Protein AF-A0A4P8WJD6-F1 (afdb_monomer)

pLDDT: mean 85.36, std 16.06, range [36.22, 98.94]

InterPro domains:
  IPR017850 Alkaline-phosphatase-like, core domain superfamily [G3DSA:3.40.720.10] (97-327)
  IPR017850 Alkaline-phosphatase-like, core domain superfamily [SSF53649] (136-300)

Foldseek 3Di:
DDPVVVLVVCCVPPNPVVSVVVVCVVVCPVPDDDALQDLVPFDPVLQVCLVVVLVVCCVVANQWDQPVPDDWQEEEAAAQAFLVLCVVQDPDDFDKDKTFANALHLLRSCCPRFPPAAAQLEEEQDLALSCLNHDCRRYLYYHNVQVVCQDPVQQGRALLSLLVVLLVCCVVRLQGRYYRYDHPPPPPFDDDLSVVCCVVFVGHAFRLPALATRGDHPQSCCSVVVDPLVSNVVRRSRRVNRSSVSVVVSLVSDAAKYWYKHNWHFFSFDDQDPSDGTHGGRPPGRDDSRTTIMMTGIDGHDDDHGNTDRDRHDPHPDDPPSNSSVSNCSNNVNDD

Sequence (336 aa):
MSVLKKVVKAYRTEGLSTLLKRSIARASNTLYPKPTVTNNSTPFPFWLLKYPYNALFTVKHGSGTDIMDEDWDTLILLDACRFDDFSDINSISGDLTHKISQGVDSRRFIERNFVGKDIHDTVYVTANPHVRLVDNDIFHDVITEPISNWDSEMQCVRPGDVTASAIEAHEKYPNKRIIVHYMQPHDPPLGPTAEKLREKAQIGGAAPNERRSQGKRIMELVATGEISEEAAREAYRETLEIVLEDVDTLLKNIAGKVVISSDHGEMFGERPYLLLGKLYEHYRNPKTVELCKVPWLIVERGSKRRNITVESRTEATSAIDTSELEEQLEALGYKN

Nearest PDB structures (foldseek):
  6li5-assembly1_A  TM=5.655E-01  e=9.403E-06  Escherichia coli
  5zzu-assembly2_B  TM=5.646E-01  e=5.554E-05  Escherichia coli K-12
  6a82-assembly3_C  TM=5.116E-01  e=1.926E-04  Escherichia coli K-12
  8thp-assembly1_A  TM=3.529E-01  e=8.460E-04  Flavobacterium johnsoniae UW101
  6ust-assembly1_D-3  TM=3.848E-01  e=7.563E-03  Hungatella hathewayi

Secondary structure (DSSP, 8-state):
--HHHHHHHHHHHHHHHHHHHHHHHHHHHHHSPPPSS--TTS-HHHHTTHHHHHHHHHHHH-S---GGGS--SEEEEEET--HHHHHHH----SEEEEEE-S-SSHHHHHHHHTTT--EEEEEEEE--GGGGGS-TTSEEEEE-HHHHTEETTTTEE-HHHHHHHHHHHHHH-TTSEEEEEEEEESSSP-SHHHHHHHHHH-B----TT-SS-SSB-HHHHHHHTSS-HHHHHHHHHHHHHHHHHHHHHHHHH--EEEEEEES----BS---STTS---BSSTTPPP-HHHHEEEEEEEEESS-----------S-S----HHHHHHHHHHTT---

Mean predicted aligned error: 8.83 Å

Radius of gyration: 21.1 Å; Cα contacts (8 Å, |Δi|>4): 651; chains: 1; bounding box: 46×49×71 Å

Structure (mmCIF, N/CA/C/O backbone):
data_AF-A0A4P8WJD6-F1
#
_entry.id   AF-A0A4P8WJD6-F1
#
loop_
_atom_site.group_PDB
_atom_site.id
_atom_site.type_symbol
_atom_site.label_atom_id
_atom_site.label_alt_id
_atom_site.label_comp_id
_atom_site.label_asym_id
_atom_site.label_entity_id
_atom_site.label_seq_id
_atom_site.pdbx_PDB_ins_code
_atom_site.Cartn_x
_atom_site.Cartn_y
_atom_site.Cartn_z
_atom_site.occupancy
_atom_site.B_iso_or_equiv
_atom_site.auth_seq_id
_atom_site.auth_comp_id
_atom_site.auth_asym_id
_atom_site.auth_atom_id
_atom_site.pdbx_PDB_model_num
ATOM 1 N N . MET A 1 1 ? -10.660 29.124 -29.863 1.00 50.94 1 MET A N 1
ATOM 2 C CA . MET A 1 1 ? -10.425 28.695 -31.270 1.00 50.94 1 MET A CA 1
ATOM 3 C C . MET A 1 1 ? -11.137 27.370 -31.497 1.00 50.94 1 MET A C 1
ATOM 5 O O . MET A 1 1 ? -10.819 26.435 -30.773 1.00 50.94 1 MET A O 1
ATOM 9 N N . SER A 1 2 ? -12.093 27.282 -32.434 1.00 60.81 2 SER A N 1
ATOM 10 C CA . SER A 1 2 ? -12.842 26.030 -32.640 1.00 60.81 2 SER A CA 1
ATOM 11 C C . SER A 1 2 ? -11.903 24.887 -33.042 1.00 60.81 2 SER A C 1
ATOM 13 O O . SER A 1 2 ? -10.910 25.106 -33.743 1.00 60.81 2 SER A O 1
ATOM 15 N N . VAL A 1 3 ? -12.205 23.674 -32.575 1.00 58.81 3 VAL A N 1
ATOM 16 C CA . VAL A 1 3 ? -11.443 22.440 -32.849 1.00 58.81 3 VAL A CA 1
ATOM 17 C C . VAL A 1 3 ? -11.168 22.284 -34.347 1.00 58.81 3 VAL A C 1
ATOM 19 O O . VAL A 1 3 ? -10.050 21.966 -34.750 1.00 58.81 3 VAL A O 1
ATOM 22 N N . LEU A 1 4 ? -12.147 22.656 -35.173 1.00 61.50 4 LEU A N 1
ATOM 23 C CA . LEU A 1 4 ? -12.057 22.645 -36.627 1.00 61.50 4 LEU A CA 1
ATOM 24 C C . LEU A 1 4 ? -10.900 23.509 -37.163 1.00 61.50 4 LEU A C 1
ATOM 26 O O . LEU A 1 4 ? -10.146 23.067 -38.024 1.00 61.50 4 LEU A O 1
ATOM 30 N N . LYS A 1 5 ? -10.686 24.714 -36.613 1.00 70.31 5 LYS A N 1
ATOM 31 C CA . LYS A 1 5 ? -9.577 25.592 -37.034 1.00 70.31 5 LYS A CA 1
ATOM 32 C C . LYS A 1 5 ? -8.205 25.020 -36.662 1.00 70.31 5 LYS A C 1
ATOM 34 O O . LYS A 1 5 ? -7.253 25.214 -37.414 1.00 70.31 5 LYS A O 1
ATOM 39 N N . LYS A 1 6 ? -8.089 24.307 -35.533 1.00 65.56 6 LYS A N 1
ATOM 40 C CA . LYS A 1 6 ? -6.838 23.634 -35.129 1.00 65.56 6 LYS A CA 1
ATOM 41 C C . LYS A 1 6 ? -6.522 22.441 -36.038 1.00 65.56 6 LYS A C 1
ATOM 43 O O . LYS A 1 6 ? -5.381 22.311 -36.468 1.00 65.56 6 LYS A O 1
ATOM 48 N N . VAL A 1 7 ? -7.529 21.636 -36.382 1.00 62.16 7 VAL A N 1
ATOM 49 C CA . VAL A 1 7 ? -7.392 20.488 -37.296 1.00 62.16 7 VAL A CA 1
ATOM 50 C C . VAL A 1 7 ? -7.008 20.943 -38.704 1.00 62.16 7 VAL A C 1
ATOM 52 O O . VAL A 1 7 ? -6.066 20.414 -39.282 1.00 62.16 7 VAL A O 1
ATOM 55 N N . VAL A 1 8 ? -7.663 21.981 -39.233 1.00 71.38 8 VAL A N 1
ATOM 56 C CA . VAL A 1 8 ? -7.341 22.532 -40.561 1.00 71.38 8 VAL A CA 1
ATOM 57 C C . VAL A 1 8 ? -5.933 23.132 -40.599 1.00 71.38 8 VAL A C 1
ATOM 59 O O . VAL A 1 8 ? -5.222 22.957 -41.588 1.00 71.38 8 VAL A O 1
ATOM 62 N N . LYS A 1 9 ? -5.500 23.811 -39.527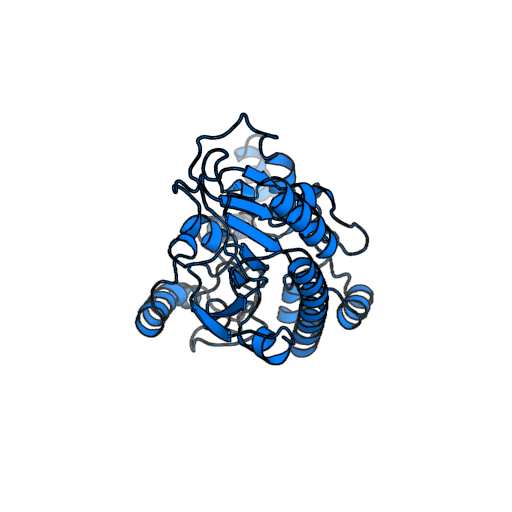 1.00 72.50 9 LYS A N 1
ATOM 63 C CA . LYS A 1 9 ? -4.134 24.342 -39.428 1.00 72.50 9 LYS A CA 1
ATOM 64 C C . LYS A 1 9 ? -3.102 23.211 -39.421 1.00 72.50 9 LYS A C 1
ATOM 66 O O . LYS A 1 9 ? -2.200 23.246 -40.245 1.00 72.50 9 LYS A O 1
ATOM 71 N N . ALA A 1 10 ? -3.282 22.201 -38.567 1.00 60.38 10 ALA A N 1
ATOM 72 C CA . ALA A 1 10 ? -2.382 21.052 -38.478 1.00 60.38 10 ALA A CA 1
ATOM 73 C C . ALA A 1 10 ? -2.330 20.242 -39.786 1.00 60.38 10 ALA A C 1
ATOM 75 O O . ALA A 1 10 ? -1.256 19.821 -40.200 1.00 60.38 10 ALA A O 1
ATOM 76 N N . TYR A 1 11 ? -3.459 20.088 -40.486 1.00 68.12 11 TYR A N 1
ATOM 77 C CA . TYR A 1 11 ? -3.503 19.433 -41.797 1.00 68.12 11 TYR A CA 1
ATOM 78 C C . TYR A 1 11 ? -2.639 20.173 -42.823 1.00 68.12 11 TYR A C 1
ATOM 80 O O . TYR A 1 11 ? -1.875 19.552 -43.557 1.00 68.12 11 TYR A O 1
ATOM 88 N N . ARG A 1 12 ? -2.743 21.509 -42.857 1.00 73.69 12 ARG A N 1
ATOM 89 C CA . ARG A 1 12 ? -1.996 22.353 -43.799 1.00 73.69 12 ARG A CA 1
ATOM 90 C C . ARG A 1 12 ? -0.502 22.428 -43.492 1.00 73.69 12 ARG A C 1
ATOM 92 O O . ARG A 1 12 ? 0.272 22.619 -44.421 1.00 73.69 12 ARG A O 1
ATOM 99 N N . THR A 1 13 ? -0.102 22.312 -42.227 1.00 73.88 13 THR A N 1
ATOM 100 C CA . THR A 1 13 ? 1.308 22.417 -41.820 1.00 73.88 13 THR A CA 1
ATOM 101 C C . THR A 1 13 ? 2.030 21.074 -41.760 1.00 73.88 13 THR A C 1
ATOM 103 O O . THR A 1 13 ? 3.222 21.028 -42.029 1.00 73.88 13 THR A O 1
ATOM 106 N N . GLU A 1 14 ? 1.340 19.990 -41.401 1.00 75.12 14 GLU A N 1
ATOM 107 C CA . GLU A 1 14 ? 1.968 18.697 -41.072 1.00 75.12 14 GLU A CA 1
ATOM 108 C C . GLU A 1 14 ? 1.467 17.522 -41.935 1.00 75.12 14 GLU A C 1
ATOM 110 O O . GLU A 1 14 ? 2.004 16.415 -41.845 1.00 75.12 14 GLU A O 1
ATOM 115 N N . GLY A 1 15 ? 0.449 17.742 -42.774 1.00 81.88 15 GLY A N 1
ATOM 116 C CA . GLY A 1 15 ? -0.096 16.746 -43.697 1.00 81.88 15 GLY A CA 1
ATOM 117 C C . GLY A 1 15 ? -1.099 15.759 -43.082 1.00 81.88 15 GLY A C 1
ATOM 118 O O . GLY A 1 15 ? -1.188 15.562 -41.867 1.00 81.88 15 GLY A O 1
ATOM 119 N N . LEU A 1 16 ? -1.876 15.108 -43.957 1.00 67.88 16 LEU A N 1
ATOM 120 C CA . LEU A 1 16 ? -2.959 14.184 -43.587 1.00 67.88 16 LEU A CA 1
ATOM 121 C C . LEU A 1 16 ? -2.466 12.968 -42.791 1.00 67.88 16 LEU A C 1
ATOM 123 O O . LEU A 1 16 ? -3.143 12.516 -41.871 1.00 67.88 16 LEU A O 1
ATOM 127 N N . SER A 1 17 ? -1.288 12.445 -43.138 1.00 57.31 17 SER A N 1
ATOM 128 C CA . SER A 1 17 ? -0.720 11.238 -42.531 1.00 57.31 17 SER A CA 1
ATOM 129 C C . SER A 1 17 ? -0.347 11.453 -41.063 1.00 57.31 17 SER A C 1
ATOM 131 O O . SER A 1 17 ? -0.644 10.604 -40.224 1.00 57.31 17 SER A O 1
ATOM 133 N N . THR A 1 18 ? 0.238 12.602 -40.728 1.00 66.56 18 THR A N 1
ATOM 134 C CA . THR A 1 18 ? 0.585 12.990 -39.353 1.00 66.56 18 THR A CA 1
ATOM 135 C C . THR A 1 18 ? -0.667 13.209 -38.512 1.00 66.56 18 THR A C 1
ATOM 137 O O . THR A 1 18 ? -0.728 12.802 -37.351 1.00 66.56 18 THR A O 1
ATOM 140 N N . LEU A 1 19 ? -1.703 13.791 -39.117 1.00 67.75 19 LEU A N 1
ATOM 141 C CA . LEU A 1 19 ? -2.967 14.062 -38.446 1.00 67.75 19 LEU A CA 1
ATOM 142 C C . LEU A 1 19 ? -3.763 12.778 -38.186 1.00 67.75 19 LEU A C 1
ATOM 144 O O . LEU A 1 19 ? -4.234 12.587 -37.069 1.00 67.75 19 LEU A O 1
ATOM 148 N N . LEU A 1 20 ? -3.813 11.849 -39.150 1.00 59.28 20 LEU A N 1
ATOM 149 C CA . LEU A 1 20 ? -4.366 10.509 -38.932 1.00 59.28 20 LEU A CA 1
ATOM 150 C C . LEU A 1 20 ? -3.578 9.738 -37.874 1.00 59.28 20 LEU A C 1
ATOM 152 O O . LEU A 1 20 ? -4.192 9.161 -36.985 1.00 59.28 20 LEU A O 1
ATOM 156 N N . LYS A 1 21 ? -2.239 9.760 -37.907 1.00 61.62 21 LYS A N 1
ATOM 157 C CA . LYS A 1 21 ? -1.414 9.111 -36.874 1.00 61.62 21 LYS A CA 1
ATOM 158 C C . LYS A 1 21 ? -1.707 9.668 -35.483 1.00 61.62 21 LYS A C 1
ATOM 160 O O . LYS A 1 21 ? -1.854 8.891 -34.548 1.00 61.62 21 LYS A O 1
ATOM 165 N N . ARG A 1 22 ? -1.856 10.990 -35.341 1.00 62.56 22 ARG A N 1
ATOM 166 C CA . ARG A 1 22 ? -2.219 11.639 -34.070 1.00 62.56 22 ARG A CA 1
ATOM 167 C C . ARG A 1 22 ? -3.643 11.309 -33.629 1.00 62.56 22 ARG A C 1
ATOM 169 O O . ARG A 1 22 ? -3.852 11.052 -32.450 1.00 62.56 22 ARG A O 1
ATOM 176 N N . SER A 1 23 ? -4.607 11.279 -34.546 1.00 58.41 23 SER A N 1
ATOM 177 C CA . SER A 1 23 ? -5.995 10.913 -34.243 1.00 58.41 23 SER A CA 1
ATOM 178 C C . SER A 1 23 ? -6.142 9.437 -33.875 1.00 58.41 23 SER A C 1
ATOM 180 O O . SER A 1 23 ? -6.861 9.132 -32.930 1.00 58.41 23 SER A O 1
ATOM 182 N N . ILE A 1 24 ? -5.418 8.538 -34.548 1.00 53.00 24 ILE A N 1
ATOM 183 C CA . ILE A 1 24 ? -5.348 7.109 -34.214 1.00 53.00 24 ILE A CA 1
ATOM 184 C C . ILE A 1 24 ? -4.632 6.918 -32.876 1.00 53.00 24 ILE A C 1
ATOM 186 O O . ILE A 1 24 ? -5.148 6.208 -32.024 1.00 53.00 24 ILE A O 1
ATOM 190 N N . ALA A 1 25 ? -3.500 7.589 -32.640 1.00 47.75 25 ALA A N 1
ATOM 191 C CA . ALA A 1 25 ? -2.790 7.533 -31.362 1.00 47.75 25 ALA A CA 1
ATOM 192 C C . ALA A 1 25 ? -3.671 8.030 -30.206 1.00 47.75 25 ALA A C 1
ATOM 194 O O . ALA A 1 25 ? -3.760 7.375 -29.170 1.00 47.75 25 ALA A O 1
ATOM 195 N N . ARG A 1 26 ? -4.394 9.138 -30.410 1.00 42.84 26 ARG A N 1
ATOM 196 C CA . ARG A 1 26 ? -5.326 9.702 -29.429 1.00 42.84 26 ARG A CA 1
ATOM 197 C C . ARG A 1 26 ? -6.515 8.773 -29.182 1.00 42.84 26 ARG A C 1
ATOM 199 O O . ARG A 1 26 ? -6.771 8.449 -28.035 1.00 42.84 26 ARG A O 1
ATOM 206 N N . ALA A 1 27 ? -7.170 8.265 -30.226 1.00 43.88 27 ALA A N 1
ATOM 207 C CA . ALA A 1 27 ? -8.254 7.289 -30.087 1.00 43.88 27 ALA A CA 1
ATOM 208 C C . ALA A 1 27 ? -7.780 5.984 -29.421 1.00 43.88 27 ALA A C 1
ATOM 210 O O . ALA A 1 27 ? -8.491 5.424 -28.592 1.00 43.88 27 ALA A O 1
ATOM 211 N N . SER A 1 28 ? -6.557 5.533 -29.722 1.00 42.25 28 SER A N 1
ATOM 212 C CA . SER A 1 28 ? -5.962 4.342 -29.112 1.00 42.25 28 SER A CA 1
ATOM 213 C C . SER A 1 28 ? -5.626 4.533 -27.631 1.00 42.25 28 SER A C 1
ATOM 215 O O . SER A 1 28 ? -5.793 3.600 -26.858 1.00 42.25 28 SER A O 1
ATOM 217 N N . ASN A 1 29 ? -5.207 5.736 -27.223 1.00 40.00 29 ASN A N 1
ATOM 218 C CA . ASN A 1 29 ? -4.902 6.050 -25.826 1.00 40.00 29 ASN A CA 1
ATOM 219 C C . ASN A 1 29 ? -6.168 6.330 -24.994 1.00 40.00 29 ASN A C 1
ATOM 221 O O . ASN A 1 29 ? -6.176 6.042 -23.806 1.00 40.00 29 ASN A O 1
ATOM 225 N N . THR A 1 30 ? -7.235 6.875 -25.592 1.00 38.78 30 THR A N 1
ATOM 226 C CA . THR A 1 30 ? -8.471 7.222 -24.863 1.00 38.78 30 THR A CA 1
ATOM 227 C C . THR A 1 30 ? -9.437 6.038 -24.716 1.00 38.78 30 THR A C 1
ATOM 229 O O . THR A 1 30 ? -10.154 5.972 -23.724 1.00 38.78 30 THR A O 1
ATOM 232 N N . LEU A 1 31 ? -9.462 5.084 -25.660 1.00 36.22 31 LEU A N 1
ATOM 233 C CA . LEU A 1 31 ? -10.323 3.893 -25.560 1.00 36.22 31 LEU A CA 1
ATOM 234 C C . LEU A 1 31 ? -9.654 2.680 -24.894 1.00 36.22 31 LEU A C 1
ATOM 236 O O . LEU A 1 31 ? -10.371 1.791 -24.437 1.00 36.22 31 LEU A O 1
ATOM 240 N N . TYR A 1 32 ? -8.317 2.605 -24.843 1.00 44.56 32 TYR A N 1
ATOM 241 C CA . TYR A 1 32 ? -7.630 1.364 -24.479 1.00 44.56 32 TYR A CA 1
ATOM 242 C C . TYR A 1 32 ? -6.498 1.588 -23.468 1.00 44.56 32 TYR A C 1
ATOM 244 O O . TYR A 1 32 ? -5.544 2.309 -23.763 1.00 44.56 32 TYR A O 1
ATOM 252 N N . PRO A 1 33 ? -6.562 0.953 -22.283 1.00 41.72 33 PRO A N 1
ATOM 253 C CA . PRO A 1 33 ? -5.504 1.068 -21.295 1.00 41.72 33 PRO A CA 1
ATOM 254 C C . PRO A 1 33 ? -4.164 0.535 -21.807 1.00 41.72 33 PRO A C 1
ATOM 256 O O . PRO A 1 33 ? -4.096 -0.607 -22.253 1.00 41.72 33 PRO A O 1
ATOM 259 N N . LYS A 1 34 ? -3.089 1.308 -21.674 1.00 45.69 34 LYS A N 1
ATOM 260 C CA . LYS A 1 34 ? -1.717 0.785 -21.726 1.00 45.69 34 LYS A CA 1
ATOM 261 C C . LYS A 1 34 ? -1.204 0.617 -20.287 1.00 45.69 34 LYS A C 1
ATOM 263 O O . LYS A 1 34 ? -1.657 1.385 -19.434 1.00 45.69 34 LYS A O 1
ATOM 268 N N . PRO A 1 35 ? -0.326 -0.362 -19.999 1.00 49.12 35 PRO A N 1
ATOM 269 C CA . PRO A 1 35 ? 0.486 -0.327 -18.780 1.00 49.12 35 PRO A CA 1
ATOM 270 C C . PRO A 1 35 ? 1.230 1.014 -18.720 1.00 49.12 35 PRO A C 1
ATOM 272 O O . PRO A 1 35 ? 1.667 1.498 -19.769 1.00 49.12 35 PRO A O 1
ATOM 275 N N . THR A 1 36 ? 1.320 1.625 -17.541 1.00 51.62 36 THR A N 1
ATOM 276 C CA . THR A 1 36 ? 1.931 2.954 -17.330 1.00 51.62 36 THR A CA 1
ATOM 277 C C . THR A 1 36 ? 3.416 2.932 -17.642 1.00 51.62 36 THR A C 1
ATOM 279 O O . THR A 1 36 ? 3.894 3.745 -18.429 1.00 51.62 36 THR A O 1
ATOM 282 N N . VAL A 1 37 ? 4.123 1.923 -17.145 1.00 58.25 37 VAL A N 1
ATOM 283 C CA . VAL A 1 37 ? 5.524 1.698 -17.476 1.00 58.25 37 VAL A CA 1
ATOM 284 C C . VAL A 1 37 ? 5.612 0.868 -18.757 1.00 58.25 37 VAL A C 1
ATOM 286 O O . VAL A 1 37 ? 5.452 -0.355 -18.783 1.00 58.25 37 VAL A O 1
ATOM 289 N N . THR A 1 38 ? 5.781 1.564 -19.880 1.00 48.59 38 THR A N 1
ATOM 290 C CA . THR A 1 38 ? 5.686 0.962 -21.210 1.00 48.59 38 THR A CA 1
ATOM 291 C C . THR A 1 38 ? 6.906 0.110 -21.533 1.00 48.59 38 THR A C 1
ATOM 293 O O . THR A 1 38 ? 7.860 0.579 -22.154 1.00 48.59 38 THR A O 1
ATOM 296 N N . ASN A 1 39 ? 6.842 -1.185 -21.240 1.00 49.62 39 ASN A N 1
ATOM 297 C CA . ASN A 1 39 ? 7.622 -2.123 -22.028 1.00 49.62 39 ASN A CA 1
ATOM 298 C C . ASN A 1 39 ? 6.930 -2.309 -23.392 1.00 49.62 39 ASN A C 1
ATOM 300 O O . ASN A 1 39 ? 5.908 -2.989 -23.513 1.00 49.62 39 ASN A O 1
ATOM 304 N N . ASN A 1 40 ? 7.504 -1.707 -24.439 1.00 53.59 40 ASN A N 1
ATOM 305 C CA . ASN A 1 40 ? 7.033 -1.789 -25.832 1.00 53.59 40 ASN A CA 1
ATOM 306 C C . ASN A 1 40 ? 7.048 -3.219 -26.421 1.00 53.59 40 ASN A C 1
ATOM 308 O O . ASN A 1 40 ? 6.716 -3.407 -27.591 1.00 53.59 40 ASN A O 1
ATOM 312 N N . SER A 1 41 ? 7.433 -4.234 -25.643 1.00 55.94 41 SER A N 1
ATOM 313 C CA . SER A 1 41 ? 7.544 -5.622 -26.097 1.00 55.94 41 SER A CA 1
ATOM 314 C C . SER A 1 41 ? 6.234 -6.417 -26.112 1.00 55.94 41 SER A C 1
ATOM 316 O O . SER A 1 41 ? 6.238 -7.521 -26.652 1.00 55.94 41 SER A O 1
ATOM 318 N N . THR A 1 42 ? 5.111 -5.892 -25.597 1.00 61.91 42 THR A N 1
ATOM 319 C CA . THR A 1 42 ? 3.800 -6.568 -25.717 1.00 61.91 42 THR A CA 1
ATOM 320 C C . THR A 1 42 ? 2.961 -5.963 -26.848 1.00 61.91 42 THR A C 1
ATOM 322 O O . THR A 1 42 ? 2.410 -4.871 -26.683 1.00 61.91 42 THR A O 1
ATOM 325 N N . PRO A 1 43 ? 2.791 -6.659 -27.990 1.00 67.50 43 PRO A N 1
ATOM 326 C CA . PRO A 1 43 ? 1.827 -6.269 -29.010 1.00 67.50 43 PRO A CA 1
ATOM 327 C C . PRO A 1 43 ? 0.418 -6.092 -28.435 1.00 67.50 43 PRO A C 1
ATOM 329 O O . PRO A 1 43 ? -0.066 -6.927 -27.671 1.00 67.50 43 PRO A O 1
ATOM 332 N N . PHE A 1 44 ? -0.274 -5.039 -28.869 1.00 66.12 44 PHE A N 1
ATOM 333 C CA . PHE A 1 44 ? -1.612 -4.684 -28.385 1.00 66.12 44 PHE A CA 1
ATOM 334 C C . PHE A 1 44 ? -2.627 -5.849 -28.351 1.00 66.12 44 PHE A C 1
ATOM 336 O O . PHE A 1 44 ? -3.296 -6.003 -27.328 1.00 66.12 44 PHE A O 1
ATOM 343 N N . PRO A 1 45 ? -2.734 -6.717 -29.383 1.00 73.38 45 PRO A N 1
ATOM 344 C CA . PRO A 1 45 ? -3.668 -7.844 -29.342 1.00 73.38 45 PRO A CA 1
ATOM 345 C C . PRO A 1 45 ? -3.400 -8.815 -28.186 1.00 73.38 45 PRO A C 1
ATOM 347 O O . PRO A 1 45 ? -4.340 -9.374 -27.628 1.00 73.38 45 PRO A O 1
ATOM 350 N N . PHE A 1 46 ? -2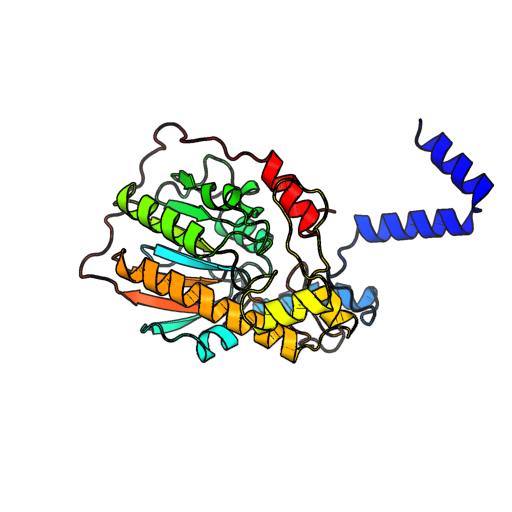.136 -8.991 -27.792 1.00 78.19 46 PHE A N 1
ATOM 351 C CA . PHE A 1 46 ? -1.781 -9.869 -26.682 1.00 78.19 46 PHE A CA 1
ATOM 352 C C . PHE A 1 46 ? -2.087 -9.247 -25.327 1.00 78.19 46 PHE A C 1
ATOM 354 O O . PHE A 1 46 ? -2.431 -9.973 -24.402 1.00 78.19 46 PHE A O 1
ATOM 361 N N . TRP A 1 47 ? -2.069 -7.920 -25.202 1.00 80.75 47 TRP A N 1
ATOM 362 C CA . TRP A 1 47 ? -2.445 -7.266 -23.949 1.00 80.75 47 TRP A CA 1
ATOM 363 C C . TRP A 1 47 ? -3.917 -7.526 -23.568 1.00 80.75 47 TRP A C 1
ATOM 365 O O . TRP A 1 47 ? -4.239 -7.650 -22.386 1.00 80.75 47 TRP A O 1
ATOM 375 N N . LEU A 1 48 ? -4.810 -7.733 -24.547 1.00 84.06 48 LEU A N 1
ATOM 376 C CA . LEU A 1 48 ? -6.200 -8.149 -24.293 1.00 84.06 48 LEU A CA 1
ATOM 377 C C . LEU A 1 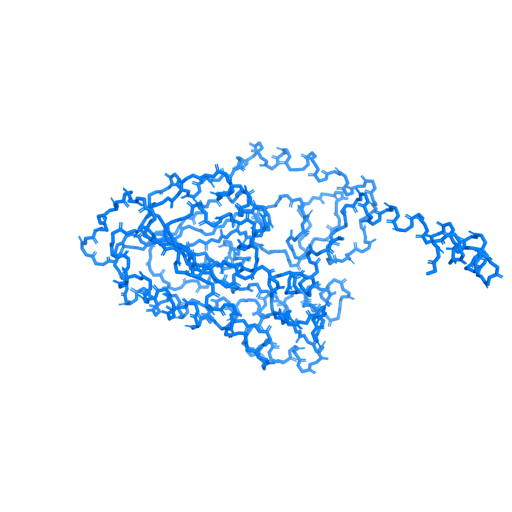48 ? -6.312 -9.540 -23.644 1.00 84.06 48 LEU A C 1
ATOM 379 O O . LEU A 1 48 ? -7.330 -9.842 -23.021 1.00 84.06 48 LEU A O 1
ATOM 383 N N . LEU A 1 49 ? -5.264 -10.367 -23.696 1.00 87.19 49 LEU A N 1
ATOM 384 C CA . LEU A 1 49 ? -5.227 -11.642 -22.975 1.00 87.19 49 LEU A CA 1
ATOM 385 C C . LEU A 1 49 ? -5.231 -11.459 -21.454 1.00 87.19 49 LEU A C 1
ATOM 387 O O . LEU A 1 49 ? -5.494 -12.414 -20.727 1.00 87.19 49 LEU A O 1
ATOM 391 N N . LYS A 1 50 ? -5.039 -10.237 -20.944 1.00 87.56 50 LYS A N 1
ATOM 392 C CA . LYS A 1 50 ? -5.198 -9.948 -19.517 1.00 87.56 50 LYS A CA 1
ATOM 393 C C . LYS A 1 50 ? -6.563 -10.365 -18.964 1.00 87.56 50 LYS A C 1
ATOM 395 O O . LYS A 1 50 ? -6.647 -10.751 -17.809 1.00 87.56 50 LYS A O 1
ATOM 400 N N . TYR A 1 51 ? -7.635 -10.303 -19.758 1.00 91.44 51 TYR A N 1
ATOM 401 C CA . TYR A 1 51 ? -8.974 -10.674 -19.292 1.00 91.44 51 TYR A CA 1
ATOM 402 C C . TYR A 1 51 ? -9.100 -12.181 -19.021 1.00 91.44 51 TYR A C 1
ATOM 404 O O . TYR A 1 51 ? -9.465 -12.536 -17.897 1.00 91.44 51 TYR A O 1
ATOM 412 N N . PRO A 1 52 ? -8.757 -13.084 -19.965 1.00 93.62 52 PRO A N 1
ATOM 413 C CA . PRO A 1 52 ? -8.705 -14.508 -19.654 1.00 93.62 52 PRO A CA 1
ATOM 414 C C . PRO A 1 52 ? -7.650 -14.843 -18.589 1.00 93.62 52 PRO A C 1
ATOM 416 O O . PRO A 1 52 ? -7.912 -15.705 -17.756 1.00 93.62 52 PRO A O 1
ATOM 419 N N . TYR A 1 53 ? -6.510 -14.142 -18.529 1.00 93.75 53 TYR A N 1
ATOM 420 C CA . TYR A 1 53 ? -5.540 -14.333 -17.441 1.00 93.75 53 TYR A CA 1
ATOM 421 C C . TYR A 1 53 ? -6.105 -13.970 -16.065 1.00 93.75 53 TYR A C 1
ATOM 423 O O . TYR A 1 53 ? -5.923 -14.735 -15.122 1.00 93.75 53 TYR A O 1
ATOM 431 N N . ASN A 1 54 ? -6.865 -12.879 -15.954 1.00 94.38 54 ASN A N 1
ATOM 432 C CA . ASN A 1 54 ? -7.558 -12.513 -14.719 1.00 94.38 54 ASN A CA 1
ATOM 433 C C . ASN A 1 54 ? -8.599 -13.564 -14.322 1.00 94.38 54 ASN A C 1
ATOM 435 O O . ASN A 1 54 ? -8.716 -13.886 -13.143 1.00 94.38 54 ASN A O 1
ATOM 439 N N . ALA A 1 55 ? -9.341 -14.113 -15.290 1.00 95.00 55 ALA A N 1
ATOM 440 C CA . ALA A 1 55 ? -10.303 -15.180 -15.027 1.00 95.00 55 ALA A CA 1
ATOM 441 C C . ALA A 1 55 ? -9.602 -16.440 -14.493 1.00 95.00 55 ALA A C 1
ATOM 443 O O . ALA A 1 55 ? -10.014 -16.985 -13.472 1.00 95.00 55 ALA A O 1
ATOM 444 N N . LEU A 1 56 ? -8.500 -16.855 -15.127 1.00 95.75 56 LEU A N 1
ATOM 445 C CA . LEU A 1 56 ? -7.679 -17.980 -14.669 1.00 95.75 56 LEU A CA 1
ATOM 446 C C . LEU A 1 56 ? -7.087 -17.731 -13.278 1.00 95.75 56 LEU A C 1
ATOM 448 O O . LEU A 1 56 ? -7.114 -18.624 -12.432 1.00 95.75 56 LEU A O 1
ATOM 452 N N . PHE A 1 57 ? -6.590 -16.518 -13.026 1.00 96.69 57 PHE A N 1
ATOM 453 C CA . PHE A 1 57 ? -6.101 -16.119 -11.712 1.00 96.69 57 PHE A CA 1
ATOM 454 C C . PHE A 1 57 ? -7.200 -16.275 -10.660 1.00 96.69 57 PHE A C 1
ATOM 456 O O . PHE A 1 57 ? -6.979 -16.911 -9.634 1.00 96.69 57 PHE A O 1
ATOM 463 N N . THR A 1 58 ? -8.402 -15.765 -10.932 1.00 95.81 58 THR A N 1
ATOM 464 C CA . THR A 1 58 ? -9.527 -15.849 -9.996 1.00 95.81 58 THR A CA 1
ATOM 465 C C . THR A 1 58 ? -10.015 -17.278 -9.773 1.00 95.81 58 THR A C 1
ATOM 467 O O . THR A 1 58 ? -10.343 -17.615 -8.642 1.00 95.81 58 THR A O 1
ATOM 470 N N . VAL A 1 59 ? -9.992 -18.151 -10.783 1.00 96.81 59 VAL A N 1
ATOM 471 C CA . VAL A 1 59 ? -10.281 -19.585 -10.585 1.00 96.81 59 VAL A CA 1
ATOM 472 C C . VAL A 1 59 ? -9.259 -20.237 -9.648 1.00 96.81 59 VAL A C 1
ATOM 474 O O . VAL A 1 59 ? -9.625 -21.074 -8.831 1.00 96.81 59 VAL A O 1
ATOM 477 N N . LYS A 1 60 ? -7.982 -19.855 -9.751 1.00 97.12 60 LYS A N 1
ATOM 478 C CA . LYS A 1 60 ? -6.895 -20.463 -8.972 1.00 97.12 60 LYS A CA 1
ATOM 479 C C . LYS A 1 60 ? -6.762 -19.899 -7.553 1.00 97.12 60 LYS A C 1
ATOM 481 O O . LYS A 1 60 ? -6.411 -20.642 -6.643 1.00 97.12 60 LYS A O 1
ATOM 486 N N . HIS A 1 61 ? -6.990 -18.600 -7.377 1.00 96.44 61 HIS A N 1
ATOM 487 C CA . HIS A 1 61 ? -6.674 -17.864 -6.148 1.00 96.44 61 HIS A CA 1
ATOM 488 C C . HIS A 1 61 ? -7.902 -17.238 -5.468 1.00 96.44 61 HIS A C 1
ATOM 490 O O . HIS A 1 61 ? -7.800 -16.771 -4.340 1.00 96.44 61 HIS A O 1
ATOM 496 N N . GLY A 1 62 ? -9.063 -17.231 -6.124 1.00 95.00 62 GLY A N 1
ATOM 497 C CA . GLY A 1 62 ? -10.277 -16.578 -5.638 1.00 95.00 62 GLY A CA 1
ATOM 498 C C . GLY A 1 62 ? -10.462 -15.147 -6.156 1.00 95.00 62 GLY A C 1
ATOM 499 O O . GLY A 1 62 ? -9.639 -14.582 -6.884 1.00 95.00 62 GLY A O 1
ATOM 500 N N . SER A 1 63 ? -11.605 -14.550 -5.818 1.00 91.19 63 SER A N 1
ATOM 501 C CA . SER A 1 63 ? -11.983 -13.193 -6.244 1.00 91.19 63 SER A CA 1
ATOM 502 C C . SER A 1 63 ? -11.241 -12.084 -5.495 1.00 91.19 63 SER A C 1
ATOM 504 O O . SER A 1 63 ? -11.142 -10.976 -6.027 1.00 91.19 63 SER A O 1
ATOM 506 N N . GLY A 1 64 ? -10.687 -12.406 -4.327 1.00 95.31 64 GLY A N 1
ATOM 507 C CA . GLY A 1 64 ? -10.105 -11.474 -3.368 1.00 95.31 64 GLY A CA 1
ATOM 508 C C . GLY A 1 64 ? -10.913 -11.441 -2.068 1.00 95.31 64 GLY A C 1
ATOM 509 O O . GLY A 1 64 ? -12.066 -11.867 -2.041 1.00 95.31 64 GLY A O 1
ATOM 510 N N . THR A 1 65 ? -10.279 -10.969 -1.001 1.00 97.06 65 THR A N 1
ATOM 511 C CA . THR A 1 65 ? -10.801 -10.917 0.373 1.00 97.06 65 THR A CA 1
ATOM 512 C C . THR A 1 65 ? -11.442 -9.560 0.613 1.00 97.06 65 THR A C 1
ATOM 514 O O . THR A 1 65 ? -10.823 -8.548 0.295 1.00 97.06 65 THR A O 1
ATOM 517 N N . ASP A 1 66 ? -12.674 -9.528 1.120 1.00 96.81 66 ASP A N 1
ATOM 518 C CA . ASP A 1 66 ? -13.268 -8.278 1.599 1.00 96.81 66 ASP A CA 1
ATOM 519 C C . ASP A 1 66 ? -12.684 -7.963 2.972 1.00 96.81 66 ASP A C 1
ATOM 521 O O . ASP A 1 66 ? -12.905 -8.703 3.928 1.00 96.81 66 ASP A O 1
ATOM 525 N N . ILE A 1 67 ? -11.897 -6.894 3.064 1.00 97.69 67 ILE A N 1
ATOM 526 C CA . ILE A 1 67 ? -11.206 -6.578 4.316 1.00 97.69 67 ILE A CA 1
ATOM 527 C C . ILE A 1 67 ? -12.176 -6.182 5.426 1.00 97.69 67 ILE A C 1
ATOM 529 O O . ILE A 1 67 ? -11.832 -6.333 6.594 1.00 97.69 67 ILE A O 1
ATOM 533 N N . MET A 1 68 ? -13.376 -5.702 5.097 1.00 97.00 68 MET A N 1
ATOM 534 C CA . MET A 1 68 ? -14.323 -5.249 6.113 1.00 97.00 68 MET A CA 1
ATOM 535 C C . MET A 1 68 ? -14.993 -6.416 6.847 1.00 97.00 68 MET A C 1
ATOM 537 O O . MET A 1 68 ? -15.342 -6.256 8.019 1.00 97.00 68 MET A O 1
ATOM 541 N N . ASP A 1 69 ? -15.081 -7.582 6.197 1.00 96.69 69 ASP A N 1
ATOM 542 C CA . ASP A 1 69 ? -15.608 -8.834 6.764 1.00 96.69 69 ASP A CA 1
ATOM 543 C C . ASP A 1 69 ? -14.601 -9.541 7.689 1.00 96.69 69 ASP A C 1
ATOM 545 O O . ASP A 1 69 ? -14.958 -10.458 8.433 1.00 96.69 69 ASP A O 1
ATOM 549 N N . GLU A 1 70 ? -13.328 -9.144 7.646 1.00 98.00 70 GLU A N 1
ATOM 550 C CA . GLU A 1 70 ? -12.283 -9.732 8.480 1.00 98.00 70 GLU A CA 1
ATOM 551 C C . GLU A 1 70 ? -12.298 -9.134 9.896 1.00 98.00 70 GLU A C 1
ATOM 553 O O . GLU A 1 70 ? -12.611 -7.962 10.099 1.00 98.00 70 GLU A O 1
ATOM 558 N N . ASP A 1 71 ? -11.915 -9.936 10.892 1.00 96.56 71 ASP A N 1
ATOM 559 C CA . ASP A 1 71 ? -11.867 -9.510 12.296 1.00 96.56 71 ASP A CA 1
ATOM 560 C C . ASP A 1 71 ? -10.556 -8.773 12.612 1.00 96.56 71 ASP A C 1
ATOM 562 O O . ASP A 1 71 ? -9.503 -9.407 12.744 1.00 96.56 71 ASP A O 1
ATOM 566 N N . TRP A 1 72 ? -10.629 -7.452 12.772 1.00 98.00 72 TRP A N 1
ATOM 567 C CA . TRP A 1 72 ? -9.524 -6.586 13.195 1.00 98.00 72 TRP A CA 1
ATOM 568 C C . TRP A 1 72 ? -10.045 -5.327 13.893 1.00 98.00 72 TRP A C 1
ATOM 570 O O . TRP A 1 72 ? -11.107 -4.805 13.547 1.00 98.00 72 TRP A O 1
ATOM 580 N N . ASP A 1 73 ? -9.262 -4.830 14.850 1.00 98.12 73 ASP A N 1
ATOM 581 C CA . ASP A 1 73 ? -9.482 -3.538 15.507 1.00 98.12 73 ASP A CA 1
ATOM 582 C C . ASP A 1 73 ? -8.782 -2.414 14.732 1.00 98.12 73 ASP A C 1
ATOM 584 O O . ASP A 1 73 ? -9.367 -1.354 14.505 1.00 98.12 73 ASP A O 1
ATOM 588 N N . THR A 1 74 ? -7.556 -2.688 14.275 1.00 98.69 74 THR A N 1
ATOM 589 C CA . THR A 1 74 ? -6.754 -1.782 13.448 1.00 98.69 74 THR A CA 1
ATOM 590 C C . THR A 1 74 ? -6.221 -2.530 12.231 1.00 98.69 74 THR A C 1
ATOM 592 O O . THR A 1 74 ? -5.618 -3.592 12.380 1.00 98.69 74 THR A O 1
ATOM 595 N N . LEU A 1 75 ? -6.419 -1.980 11.034 1.00 98.81 75 LEU A N 1
ATOM 596 C CA . LEU A 1 75 ? -5.863 -2.494 9.784 1.00 98.81 75 LEU A CA 1
ATOM 597 C C . LEU A 1 75 ? -4.832 -1.508 9.240 1.00 98.81 75 LEU A C 1
ATOM 599 O O . LEU A 1 75 ? -5.173 -0.406 8.824 1.00 98.81 75 LEU A O 1
ATOM 603 N N . ILE A 1 76 ? -3.574 -1.922 9.227 1.00 98.94 76 ILE A N 1
ATOM 604 C CA . ILE A 1 76 ? -2.463 -1.182 8.641 1.00 98.94 76 ILE A CA 1
ATOM 605 C C . ILE A 1 76 ? -2.277 -1.672 7.205 1.00 98.94 76 ILE A C 1
ATOM 607 O O . ILE A 1 76 ? -2.078 -2.864 6.979 1.00 98.94 76 ILE A O 1
ATOM 611 N N . LEU A 1 77 ? -2.349 -0.760 6.243 1.00 98.88 77 LEU A N 1
ATOM 612 C CA . LEU A 1 77 ? -2.140 -0.998 4.820 1.00 98.88 77 LEU A CA 1
ATOM 613 C C . LEU A 1 77 ? -0.851 -0.301 4.381 1.00 98.88 77 LEU A C 1
ATOM 615 O O . LEU A 1 77 ? -0.709 0.910 4.552 1.00 98.88 77 LEU A O 1
ATOM 619 N N . LEU A 1 78 ? 0.071 -1.077 3.821 1.00 98.75 78 LEU A N 1
ATOM 620 C CA . LEU A 1 78 ? 1.285 -0.599 3.162 1.00 98.75 78 LEU A CA 1
ATOM 621 C C . LEU A 1 78 ? 1.049 -0.582 1.646 1.00 98.75 78 LEU A C 1
ATOM 623 O O . LEU A 1 78 ? 0.743 -1.641 1.098 1.00 98.75 78 LEU A O 1
ATOM 627 N N . ASP A 1 79 ? 1.165 0.567 0.981 1.00 97.94 79 ASP A N 1
ATOM 628 C CA . ASP A 1 79 ? 0.929 0.698 -0.468 1.00 97.94 79 ASP A CA 1
ATOM 629 C C . ASP A 1 79 ? 1.942 -0.129 -1.279 1.00 97.94 79 ASP A C 1
ATOM 631 O O . ASP A 1 79 ? 3.152 -0.052 -1.043 1.00 97.94 79 ASP A O 1
ATOM 635 N N . ALA A 1 80 ? 1.451 -0.933 -2.225 1.00 97.00 80 ALA A N 1
ATOM 636 C CA . ALA A 1 80 ? 2.260 -1.763 -3.122 1.00 97.00 80 ALA A CA 1
ATOM 637 C C . ALA A 1 80 ? 3.162 -2.802 -2.414 1.00 97.00 80 ALA A C 1
ATOM 639 O O . ALA A 1 80 ? 4.155 -3.273 -2.978 1.00 97.00 80 ALA A O 1
ATOM 640 N N . CYS A 1 81 ? 2.824 -3.217 -1.190 1.00 98.38 81 CYS A N 1
ATOM 641 C CA . CYS A 1 81 ? 3.623 -4.157 -0.411 1.00 98.38 81 CYS A CA 1
ATOM 642 C C . CYS A 1 81 ? 3.380 -5.628 -0.798 1.00 98.38 81 CYS A C 1
ATOM 644 O O . CYS A 1 81 ? 2.364 -6.260 -0.484 1.00 98.38 81 CYS A O 1
ATOM 646 N N . ARG A 1 82 ? 4.385 -6.227 -1.440 1.00 97.62 82 ARG A N 1
ATOM 647 C CA . ARG A 1 82 ? 4.399 -7.651 -1.792 1.00 97.62 82 ARG A CA 1
ATOM 648 C C . ARG A 1 82 ? 4.555 -8.559 -0.576 1.00 97.62 82 ARG A C 1
ATOM 650 O O . ARG A 1 82 ? 5.370 -8.311 0.311 1.00 97.62 82 ARG A O 1
ATOM 657 N N . PHE A 1 83 ? 3.864 -9.698 -0.607 1.00 98.69 83 PHE A N 1
ATOM 658 C CA . PHE A 1 83 ? 3.980 -10.715 0.440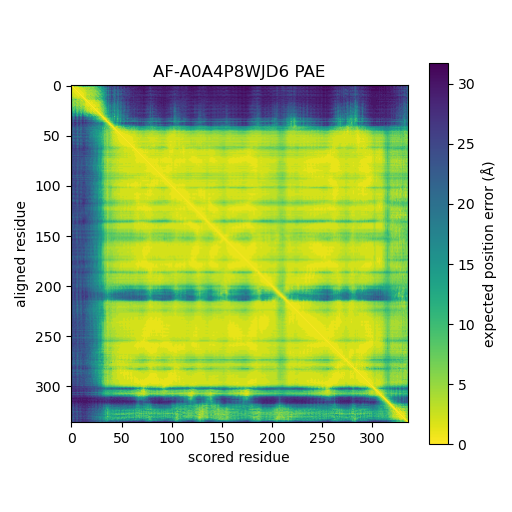 1.00 98.69 83 PHE A CA 1
ATOM 659 C C . PHE A 1 83 ? 5.387 -11.316 0.587 1.00 98.69 83 PHE A C 1
ATOM 661 O O . PHE A 1 83 ? 5.803 -11.580 1.710 1.00 98.69 83 PHE A O 1
ATOM 668 N N . ASP A 1 84 ? 6.102 -11.575 -0.513 1.00 98.38 84 ASP A N 1
ATOM 669 C CA . ASP A 1 84 ? 7.434 -12.194 -0.463 1.00 98.38 84 ASP A CA 1
ATOM 670 C C . ASP A 1 84 ? 8.463 -11.261 0.186 1.00 98.38 84 ASP A C 1
ATOM 672 O O . ASP A 1 84 ? 9.090 -11.646 1.169 1.00 98.38 84 ASP A O 1
ATOM 676 N N . ASP A 1 85 ? 8.562 -10.012 -0.276 1.00 98.50 85 ASP A N 1
ATOM 677 C CA . ASP A 1 85 ? 9.466 -9.030 0.333 1.00 98.50 85 ASP A CA 1
ATOM 678 C C . ASP A 1 85 ? 9.097 -8.722 1.791 1.00 98.50 85 ASP A C 1
ATOM 680 O O . ASP A 1 85 ? 9.985 -8.670 2.641 1.00 98.50 85 ASP A O 1
ATOM 684 N N . PHE A 1 86 ? 7.802 -8.597 2.112 1.00 98.75 86 PHE A N 1
ATOM 685 C CA . PHE A 1 86 ? 7.362 -8.438 3.500 1.00 98.75 86 PHE A CA 1
ATOM 686 C C . PHE A 1 86 ? 7.797 -9.620 4.364 1.00 98.75 86 PHE A C 1
ATOM 688 O O . PHE A 1 86 ? 8.343 -9.417 5.440 1.00 98.75 86 PHE A O 1
ATOM 695 N N . SER A 1 87 ? 7.583 -10.856 3.903 1.00 98.56 87 SER A N 1
ATOM 696 C CA . SER A 1 87 ? 7.949 -12.055 4.662 1.00 98.56 87 SER A CA 1
ATOM 697 C C . SER A 1 87 ? 9.452 -12.161 4.919 1.00 98.56 87 SER A C 1
ATOM 699 O O . SER A 1 87 ? 9.836 -12.729 5.940 1.00 98.56 87 SER A O 1
ATOM 701 N N . ASP A 1 88 ? 10.283 -11.664 4.004 1.00 98.25 88 ASP A N 1
ATOM 702 C CA . ASP A 1 88 ? 11.740 -11.712 4.136 1.00 98.25 88 ASP A CA 1
ATOM 703 C C . ASP A 1 88 ? 12.288 -10.631 5.080 1.00 98.25 88 ASP A C 1
ATOM 705 O O . ASP A 1 88 ? 13.297 -10.854 5.746 1.00 98.25 88 ASP A O 1
ATOM 709 N N . ILE A 1 89 ? 11.665 -9.450 5.091 1.00 97.25 89 ILE A N 1
ATOM 710 C CA . ILE A 1 89 ? 12.174 -8.251 5.780 1.00 97.25 89 ILE A CA 1
ATOM 711 C C . ILE A 1 89 ? 11.550 -8.072 7.161 1.00 97.25 89 ILE A C 1
ATOM 713 O O . ILE A 1 89 ? 12.198 -7.584 8.087 1.00 97.25 89 ILE A O 1
ATOM 717 N N . ASN A 1 90 ? 10.277 -8.436 7.307 1.00 97.56 90 ASN A N 1
ATOM 718 C CA . ASN A 1 90 ? 9.515 -8.147 8.507 1.00 97.56 90 ASN A CA 1
ATOM 719 C C . ASN A 1 90 ? 10.124 -8.808 9.752 1.00 97.56 90 ASN A C 1
ATOM 721 O O . ASN A 1 90 ? 10.208 -10.032 9.854 1.00 97.56 90 ASN A O 1
ATOM 725 N N . SER A 1 91 ? 10.438 -7.980 10.747 1.00 97.31 91 SER A N 1
ATOM 726 C CA . SER A 1 91 ? 10.896 -8.402 12.074 1.00 97.31 91 SER A CA 1
ATOM 727 C C . SER A 1 91 ? 9.803 -8.317 13.149 1.00 97.31 91 SER A C 1
ATOM 729 O O . SER A 1 91 ? 10.004 -8.778 14.277 1.00 97.31 91 SER A O 1
ATOM 731 N N . ILE A 1 92 ? 8.626 -7.770 12.817 1.00 98.19 92 ILE A N 1
ATOM 732 C CA . ILE A 1 92 ? 7.497 -7.654 13.743 1.00 98.19 92 ILE A CA 1
ATOM 733 C C . ILE A 1 92 ? 6.950 -9.052 14.032 1.00 98.19 92 ILE A C 1
ATOM 735 O O . ILE A 1 92 ? 6.555 -9.791 13.128 1.00 98.19 92 ILE A O 1
ATOM 739 N N . SER A 1 93 ? 6.914 -9.411 15.315 1.00 97.25 93 SER A N 1
ATOM 740 C CA . SER A 1 93 ? 6.395 -10.702 15.770 1.00 97.25 93 SER A CA 1
ATOM 741 C C . SER A 1 93 ? 4.870 -10.765 15.656 1.00 97.25 93 SER A C 1
ATOM 743 O O . SER A 1 93 ? 4.168 -9.893 16.166 1.00 97.25 93 SER A O 1
ATOM 745 N N . GLY A 1 94 ? 4.360 -11.832 15.046 1.00 97.38 94 GLY A N 1
ATOM 746 C CA . GLY A 1 94 ? 2.932 -12.084 14.877 1.00 97.38 94 GLY A CA 1
ATOM 747 C C . GLY A 1 94 ? 2.672 -13.359 14.076 1.00 97.38 94 GLY A C 1
ATOM 748 O O . GLY A 1 94 ? 3.606 -14.091 13.743 1.00 97.38 94 GLY A O 1
ATOM 749 N N . ASP A 1 95 ? 1.405 -13.623 13.770 1.00 98.31 95 ASP A N 1
ATOM 750 C CA . ASP A 1 95 ? 1.002 -14.736 12.905 1.00 98.31 95 ASP A CA 1
ATOM 751 C C . ASP A 1 95 ? 0.942 -14.263 11.448 1.00 98.31 95 ASP A C 1
ATOM 753 O O . ASP A 1 95 ? -0.003 -13.578 11.042 1.00 98.31 95 ASP A O 1
ATOM 757 N N . LEU A 1 96 ? 2.000 -14.555 10.683 1.00 98.75 96 LEU A N 1
ATOM 758 C CA . LEU A 1 96 ? 2.114 -14.153 9.285 1.00 98.75 96 LEU A CA 1
ATOM 759 C C . LEU A 1 96 ? 1.460 -15.183 8.366 1.00 98.75 96 LEU A C 1
ATOM 761 O O . LEU A 1 96 ? 1.942 -16.303 8.190 1.00 98.75 96 LEU A O 1
ATOM 765 N N . THR A 1 97 ? 0.419 -14.744 7.672 1.00 98.56 97 THR A N 1
ATOM 766 C CA . THR A 1 97 ? -0.186 -15.467 6.554 1.00 98.56 97 THR A CA 1
ATOM 767 C C . THR A 1 97 ? -0.280 -14.551 5.332 1.00 98.56 97 THR A C 1
ATOM 769 O O . THR A 1 97 ? 0.443 -13.561 5.219 1.00 98.56 97 THR A O 1
ATOM 772 N N . HIS A 1 98 ? -1.146 -14.888 4.379 1.00 98.56 98 HIS A N 1
ATOM 773 C CA . HIS A 1 98 ? -1.416 -14.048 3.222 1.00 98.56 98 HIS A CA 1
ATOM 774 C C . HIS A 1 98 ? -2.903 -14.056 2.887 1.00 98.56 98 HIS A C 1
ATOM 776 O O . HIS A 1 98 ? -3.615 -15.028 3.156 1.00 98.56 98 HIS A O 1
ATOM 782 N N . LYS A 1 99 ? -3.344 -12.999 2.209 1.00 98.56 99 LYS A N 1
ATOM 783 C CA . LYS A 1 99 ? -4.664 -12.908 1.583 1.00 98.56 99 LYS A CA 1
ATOM 784 C C . LYS A 1 99 ? -4.509 -12.529 0.115 1.00 98.56 99 LYS A C 1
ATOM 786 O O . LYS A 1 99 ? -3.432 -12.152 -0.346 1.00 98.56 99 LYS A O 1
ATOM 791 N N . ILE A 1 100 ? -5.598 -12.668 -0.633 1.00 98.56 100 ILE A N 1
ATOM 792 C CA . ILE A 1 100 ? -5.685 -12.149 -1.998 1.00 98.56 100 ILE A CA 1
ATOM 793 C C . ILE A 1 100 ? -6.423 -10.816 -1.945 1.00 98.56 100 ILE A C 1
ATOM 795 O O . ILE A 1 100 ? -7.571 -10.783 -1.506 1.00 98.56 100 ILE A O 1
ATOM 799 N N . SER A 1 101 ? -5.785 -9.741 -2.395 1.00 98.12 101 SER A N 1
ATOM 800 C CA . SER A 1 101 ? -6.409 -8.430 -2.538 1.00 98.12 101 SER A CA 1
ATOM 801 C C . SER A 1 101 ? -7.468 -8.430 -3.647 1.00 98.12 101 SER A C 1
ATOM 803 O O . SER A 1 101 ? -7.373 -9.147 -4.651 1.00 98.12 101 SER A O 1
ATOM 805 N N . GLN A 1 102 ? -8.505 -7.611 -3.468 1.00 95.38 102 GLN A N 1
ATOM 806 C CA . GLN A 1 102 ? -9.497 -7.328 -4.508 1.00 95.38 102 GLN A CA 1
ATOM 807 C C . GLN A 1 102 ? -8.975 -6.339 -5.568 1.00 95.38 102 GLN A C 1
ATOM 809 O O . GLN A 1 102 ? -9.516 -6.288 -6.680 1.00 95.38 102 GLN A O 1
ATOM 814 N N . GLY A 1 103 ? -7.918 -5.587 -5.249 1.00 91.94 103 GLY A N 1
ATOM 815 C CA . GLY A 1 103 ? -7.245 -4.637 -6.129 1.00 91.94 103 GLY A CA 1
ATOM 816 C C . GLY A 1 103 ? -5.977 -5.209 -6.764 1.00 91.94 103 GLY A C 1
ATOM 817 O O . GLY A 1 103 ? -5.365 -6.138 -6.249 1.00 91.94 103 GLY A O 1
ATOM 818 N N . VAL A 1 104 ? -5.603 -4.656 -7.919 1.00 93.50 104 VAL A N 1
ATOM 819 C CA . VAL A 1 104 ? -4.212 -4.734 -8.417 1.00 93.50 104 VAL A CA 1
ATOM 820 C C . VAL A 1 104 ? -3.501 -3.394 -8.242 1.00 93.50 104 VAL A C 1
ATOM 822 O O . VAL A 1 104 ? -2.360 -3.281 -8.638 1.00 93.50 104 VAL A O 1
ATOM 825 N N . ASP A 1 105 ? -4.231 -2.378 -7.789 1.00 94.00 105 ASP A N 1
ATOM 826 C CA . ASP A 1 105 ? -3.830 -0.987 -7.616 1.00 94.00 105 ASP A CA 1
ATOM 827 C C . ASP A 1 105 ? -4.736 -0.380 -6.521 1.00 94.00 105 ASP A C 1
ATOM 829 O O . ASP A 1 105 ? -5.846 -0.899 -6.290 1.00 94.00 105 ASP A O 1
ATOM 833 N N . SER A 1 106 ? -4.303 0.692 -5.848 1.00 94.94 106 SER A N 1
ATOM 834 C CA . SER A 1 106 ? -5.051 1.282 -4.723 1.00 94.94 106 SER A CA 1
ATOM 835 C C . SER A 1 106 ? -6.434 1.757 -5.148 1.00 94.94 106 SER A C 1
ATOM 837 O O . SER A 1 106 ? -7.411 1.612 -4.412 1.00 94.94 106 SER A O 1
ATOM 839 N N . ARG A 1 107 ? -6.559 2.258 -6.386 1.00 93.62 107 ARG A N 1
ATOM 840 C CA . ARG A 1 107 ? -7.847 2.625 -6.984 1.00 93.62 107 ARG A CA 1
ATOM 841 C C . ARG A 1 107 ? -8.846 1.475 -6.909 1.00 93.62 107 ARG A C 1
ATOM 843 O O . ARG A 1 107 ? -9.943 1.657 -6.385 1.00 93.62 107 ARG A O 1
ATOM 850 N N . ARG A 1 108 ? -8.505 0.303 -7.454 1.00 94.88 108 ARG A N 1
ATOM 851 C CA . ARG A 1 108 ? -9.410 -0.854 -7.444 1.00 94.88 108 ARG A CA 1
ATOM 852 C C . ARG A 1 108 ? -9.608 -1.394 -6.043 1.00 94.88 108 ARG A C 1
ATOM 854 O O . ARG A 1 108 ? -10.699 -1.876 -5.763 1.00 94.88 108 ARG A O 1
ATOM 861 N N . PHE A 1 109 ? -8.587 -1.347 -5.192 1.00 97.25 109 PHE A N 1
ATOM 862 C CA . PHE A 1 109 ? -8.731 -1.743 -3.797 1.00 97.25 109 PHE A CA 1
ATOM 863 C C . PHE A 1 109 ? -9.808 -0.901 -3.097 1.00 97.25 109 PHE A C 1
ATOM 865 O O . PHE A 1 109 ? -10.737 -1.466 -2.522 1.00 97.25 109 PHE A O 1
ATOM 872 N N . ILE A 1 110 ? -9.748 0.427 -3.229 1.00 96.81 110 ILE A N 1
ATOM 873 C CA . ILE A 1 110 ? -10.713 1.370 -2.645 1.00 96.81 110 ILE A CA 1
ATOM 874 C C . ILE A 1 110 ? -12.104 1.213 -3.272 1.00 96.81 110 ILE A C 1
ATOM 876 O O . ILE A 1 110 ? -13.091 1.083 -2.549 1.00 96.81 110 ILE A O 1
ATOM 880 N N . GLU A 1 111 ? -12.196 1.149 -4.606 1.00 95.75 111 GLU A N 1
ATOM 881 C CA . GLU A 1 111 ? -13.468 0.944 -5.324 1.00 95.75 111 GLU A CA 1
ATOM 882 C C . GLU A 1 111 ? -14.190 -0.336 -4.880 1.00 95.75 111 GLU A C 1
ATOM 884 O O . GLU A 1 111 ? -15.415 -0.403 -4.912 1.00 95.75 111 GLU A O 1
ATOM 889 N N . ARG A 1 112 ? -13.440 -1.374 -4.500 1.00 96.31 112 ARG A N 1
ATOM 890 C CA . ARG A 1 112 ? -13.992 -2.686 -4.155 1.00 96.31 112 ARG A CA 1
ATOM 891 C C . ARG A 1 112 ? -14.278 -2.854 -2.667 1.00 96.31 112 ARG A C 1
ATOM 893 O O . ARG A 1 112 ? -15.261 -3.502 -2.317 1.00 96.31 112 ARG A O 1
ATOM 900 N N . ASN A 1 113 ? -13.445 -2.273 -1.808 1.00 97.06 113 ASN A N 1
ATOM 901 C CA . ASN A 1 113 ? -13.580 -2.438 -0.366 1.00 97.06 113 ASN A CA 1
ATOM 902 C C . ASN A 1 113 ? -14.402 -1.338 0.304 1.00 97.06 113 ASN A C 1
ATOM 904 O O . ASN A 1 113 ? -14.976 -1.631 1.347 1.00 97.06 113 ASN A O 1
ATOM 908 N N . PHE A 1 114 ? -14.485 -0.126 -0.259 1.00 96.44 114 PHE A N 1
ATOM 909 C CA . PHE A 1 114 ? -15.075 1.031 0.434 1.00 96.44 114 PHE A CA 1
ATOM 910 C C . PHE A 1 114 ? 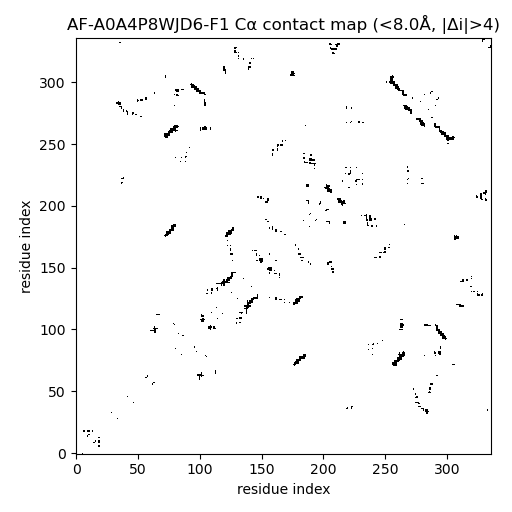-16.265 1.655 -0.297 1.00 96.44 114 PHE A C 1
ATOM 912 O O . PHE A 1 114 ? -17.272 1.972 0.330 1.00 96.44 114 PHE A O 1
ATOM 919 N N . VAL A 1 115 ? -16.177 1.835 -1.618 1.00 93.94 115 VAL A N 1
ATOM 920 C CA . VAL A 1 115 ? -17.188 2.597 -2.372 1.00 93.94 115 VAL A CA 1
ATOM 921 C C . VAL A 1 115 ? -18.565 1.930 -2.306 1.00 93.94 115 VAL A C 1
ATOM 923 O O . VAL A 1 115 ? -18.716 0.749 -2.617 1.00 93.94 115 VAL A O 1
ATOM 926 N N . GLY A 1 116 ? -19.581 2.716 -1.935 1.00 91.25 116 GLY A N 1
ATOM 927 C CA . GLY A 1 116 ? -20.972 2.269 -1.834 1.00 91.25 116 GLY A CA 1
ATOM 928 C C . GLY A 1 116 ? -21.285 1.396 -0.614 1.00 91.25 116 GLY A C 1
ATOM 929 O O . GLY A 1 116 ? -22.345 0.769 -0.591 1.00 91.25 116 GLY A O 1
ATOM 930 N N . LYS A 1 117 ? -20.383 1.325 0.372 1.00 92.31 117 LYS A N 1
ATOM 931 C CA . LYS A 1 117 ? -20.610 0.637 1.650 1.00 92.31 117 LYS A CA 1
ATOM 932 C C . LYS A 1 117 ? -20.966 1.623 2.763 1.00 92.31 117 LYS A C 1
ATOM 934 O O . LYS A 1 117 ? -20.677 2.805 2.665 1.00 92.31 117 LYS A O 1
ATOM 939 N N . ASP A 1 118 ? -21.559 1.116 3.835 1.00 92.25 118 ASP A N 1
ATOM 940 C CA . ASP A 1 118 ? -21.760 1.856 5.083 1.00 92.25 118 ASP A CA 1
ATOM 941 C C . ASP A 1 118 ? -20.755 1.321 6.112 1.00 92.25 118 ASP A C 1
ATOM 943 O O . ASP A 1 118 ? -20.819 0.152 6.498 1.00 92.25 118 ASP A O 1
ATOM 947 N N . ILE A 1 119 ? -19.776 2.152 6.476 1.00 94.56 119 ILE A N 1
ATOM 948 C CA . ILE A 1 119 ? -18.642 1.810 7.343 1.00 94.56 119 ILE A CA 1
ATOM 949 C C . ILE A 1 119 ? -18.510 2.836 8.489 1.00 94.56 119 ILE A C 1
ATOM 951 O O . ILE A 1 119 ? -17.420 3.261 8.884 1.00 94.56 119 ILE A O 1
ATOM 955 N N . HIS A 1 120 ? -19.644 3.258 9.057 1.00 94.56 120 HIS A N 1
ATOM 956 C CA . HIS A 1 120 ? -19.721 4.248 10.145 1.00 94.56 120 HIS A CA 1
ATOM 957 C C . HIS A 1 120 ? -19.148 3.793 11.507 1.00 94.56 120 HIS A C 1
ATOM 959 O O . HIS A 1 120 ? -19.161 4.537 12.500 1.00 94.56 120 HIS A O 1
ATOM 965 N N . ASP A 1 121 ? -18.642 2.568 11.593 1.00 95.38 121 ASP A N 1
ATOM 966 C CA . ASP A 1 121 ? -17.896 2.043 12.735 1.00 95.38 121 ASP A CA 1
ATOM 967 C C . ASP A 1 121 ? -16.376 2.224 12.600 1.00 95.38 121 ASP A C 1
ATOM 969 O O . ASP A 1 121 ? -15.640 1.898 13.534 1.00 95.38 121 ASP A O 1
ATOM 973 N N . THR A 1 122 ? -15.910 2.754 11.466 1.00 97.44 122 THR A N 1
ATOM 974 C CA . THR A 1 122 ? -14.495 2.791 11.093 1.00 97.44 122 THR A CA 1
ATOM 975 C C . THR A 1 122 ? -14.031 4.209 10.766 1.00 97.44 122 THR A C 1
ATOM 977 O O . THR A 1 122 ? -14.746 4.987 10.133 1.00 97.44 122 THR A O 1
ATOM 980 N N . VAL A 1 123 ? -12.807 4.533 11.177 1.00 97.62 123 VAL A N 1
ATOM 981 C CA . VAL A 1 123 ? -12.077 5.748 10.793 1.00 97.62 123 VAL A CA 1
ATOM 982 C C . VAL A 1 123 ? -10.974 5.382 9.807 1.00 97.62 123 VAL A C 1
ATOM 984 O O . VAL A 1 123 ? -10.273 4.387 10.005 1.00 97.62 123 VAL A O 1
ATOM 987 N N . TYR A 1 124 ? -10.813 6.182 8.755 1.00 98.19 124 TYR A N 1
ATOM 988 C CA . TYR A 1 124 ? -9.801 5.967 7.724 1.00 98.19 124 TYR A CA 1
ATOM 989 C C . TYR A 1 124 ? -8.729 7.059 7.762 1.00 98.19 124 TYR A C 1
ATOM 991 O O . TYR A 1 124 ? -8.993 8.204 7.410 1.00 98.19 124 TYR A O 1
ATOM 999 N N . VAL A 1 125 ? -7.516 6.704 8.185 1.00 98.25 125 VAL A N 1
ATOM 1000 C CA . VAL A 1 125 ? -6.327 7.569 8.175 1.00 98.25 125 VAL A CA 1
ATOM 1001 C C . VAL A 1 125 ? -5.499 7.218 6.947 1.00 98.25 125 VAL A C 1
ATOM 1003 O O . VAL A 1 125 ? -5.116 6.059 6.775 1.00 98.25 125 VAL A O 1
ATOM 1006 N N . THR A 1 126 ? -5.221 8.181 6.070 1.00 96.31 126 THR A N 1
ATOM 1007 C CA . THR A 1 126 ? -4.557 7.864 4.801 1.00 96.31 126 THR A CA 1
ATOM 1008 C C . THR A 1 126 ? -3.719 9.003 4.240 1.00 96.31 126 THR A C 1
ATOM 1010 O O . THR A 1 126 ? -4.107 10.168 4.292 1.00 96.31 126 THR A O 1
ATOM 1013 N N . ALA A 1 127 ? -2.588 8.628 3.642 1.00 92.62 127 ALA A N 1
ATOM 1014 C CA . ALA A 1 127 ? -1.813 9.478 2.743 1.00 92.62 127 ALA A CA 1
ATOM 1015 C C . ALA A 1 127 ? -2.089 9.180 1.251 1.00 92.62 127 ALA A C 1
ATOM 1017 O O . ALA A 1 127 ? -1.471 9.788 0.378 1.00 92.62 127 ALA A O 1
ATOM 1018 N N . ASN A 1 128 ? -3.002 8.249 0.940 1.00 92.44 128 ASN A N 1
ATOM 1019 C CA . ASN A 1 128 ? -3.262 7.797 -0.424 1.00 92.44 128 ASN A CA 1
ATOM 1020 C C . ASN A 1 128 ? -4.316 8.677 -1.120 1.00 92.44 128 ASN A C 1
ATOM 1022 O O . ASN A 1 128 ? -5.485 8.687 -0.713 1.00 92.44 128 ASN A O 1
ATOM 1026 N N . PRO A 1 129 ? -3.964 9.373 -2.219 1.00 89.19 129 PRO A N 1
ATOM 1027 C CA . PRO A 1 129 ? -4.857 10.340 -2.850 1.00 89.19 129 PRO A CA 1
ATOM 1028 C C . PRO A 1 129 ? -6.064 9.706 -3.555 1.00 89.19 129 PRO A C 1
ATOM 1030 O O . PRO A 1 129 ? -7.023 10.399 -3.909 1.00 89.19 129 PRO A O 1
ATOM 1033 N N . HIS A 1 130 ? -6.089 8.379 -3.725 1.00 90.75 130 HIS A N 1
ATOM 1034 C CA . HIS A 1 130 ? -7.290 7.673 -4.168 1.00 90.75 130 HIS A CA 1
ATOM 1035 C C . HIS A 1 130 ? -8.446 7.737 -3.158 1.00 90.75 130 HIS A C 1
ATOM 1037 O O . HIS A 1 130 ? -9.571 7.404 -3.535 1.00 90.75 130 HIS A O 1
ATOM 1043 N N . VAL A 1 131 ? -8.221 8.239 -1.935 1.00 91.25 131 VAL A N 1
ATOM 1044 C CA . VAL A 1 131 ? -9.276 8.551 -0.956 1.00 91.25 131 VAL A CA 1
ATOM 1045 C C . VAL A 1 131 ? -10.395 9.422 -1.530 1.00 91.25 131 VAL A C 1
ATOM 1047 O O . VAL A 1 131 ? -11.541 9.257 -1.137 1.00 91.25 131 VAL A O 1
ATOM 1050 N N . ARG A 1 132 ? -10.130 10.249 -2.550 1.00 89.00 132 ARG A N 1
ATOM 1051 C CA . ARG A 1 132 ? -11.169 11.033 -3.248 1.00 89.00 132 ARG A CA 1
ATOM 1052 C C . ARG A 1 132 ? -12.301 10.206 -3.876 1.00 89.00 132 ARG A C 1
ATOM 1054 O O . ARG A 1 132 ? -13.284 10.775 -4.334 1.00 89.00 132 ARG A O 1
ATOM 1061 N N . LEU A 1 133 ? -12.099 8.898 -4.053 1.00 89.50 133 LEU A N 1
ATOM 1062 C CA . LEU A 1 133 ? -13.116 7.983 -4.582 1.00 89.50 133 LEU A CA 1
ATOM 1063 C C . LEU A 1 133 ? -14.146 7.601 -3.515 1.00 89.50 133 LEU A C 1
ATOM 1065 O O . LEU A 1 133 ? -15.183 7.042 -3.857 1.00 89.50 133 LEU A O 1
ATOM 1069 N N . VAL A 1 134 ? -13.830 7.846 -2.246 1.00 89.50 134 VAL A N 1
ATOM 1070 C CA . VAL A 1 134 ? -14.675 7.559 -1.095 1.00 89.50 134 VAL A CA 1
ATOM 1071 C C . VAL A 1 134 ? -15.571 8.766 -0.844 1.00 89.50 134 VAL A C 1
ATOM 1073 O O . VAL A 1 134 ? -15.081 9.878 -0.649 1.00 89.50 134 VAL A O 1
ATOM 1076 N N . ASP A 1 135 ? -16.883 8.542 -0.838 1.00 87.00 135 ASP A N 1
ATOM 1077 C CA . ASP A 1 135 ? -17.840 9.586 -0.489 1.00 87.00 135 ASP A CA 1
ATOM 1078 C C . ASP A 1 135 ? -17.727 9.952 1.003 1.00 87.00 135 ASP A C 1
ATOM 1080 O O . A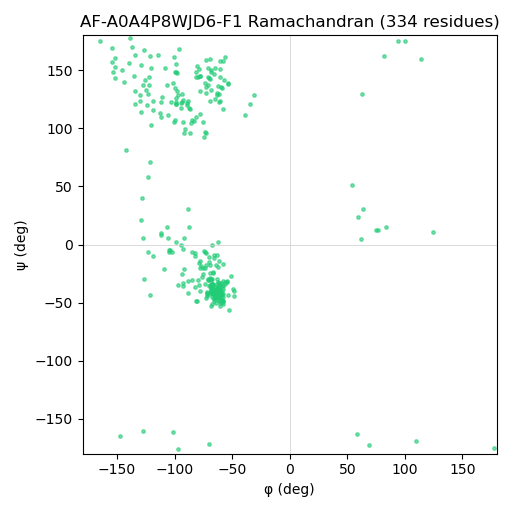SP A 1 135 ? -17.384 9.130 1.858 1.00 87.00 135 ASP A O 1
ATOM 1084 N N . ASN A 1 136 ? -18.029 11.212 1.332 1.00 80.56 136 ASN A N 1
ATOM 1085 C CA . ASN A 1 136 ? -17.874 11.761 2.687 1.00 80.56 136 ASN A CA 1
ATOM 1086 C C . ASN A 1 136 ? -18.762 11.084 3.751 1.00 80.56 136 ASN A C 1
ATOM 1088 O O . ASN A 1 136 ? -18.655 11.433 4.927 1.00 80.56 136 ASN A O 1
ATOM 1092 N N . ASP A 1 137 ? -19.696 10.222 3.357 1.00 85.38 137 ASP A N 1
ATOM 1093 C CA . ASP A 1 137 ? -20.660 9.522 4.205 1.00 85.38 137 ASP A CA 1
ATOM 1094 C C . ASP A 1 137 ? -20.410 8.008 4.289 1.00 85.38 137 ASP A C 1
ATOM 1096 O O . ASP A 1 137 ? -21.227 7.300 4.856 1.00 85.38 137 ASP A O 1
ATOM 1100 N N . ILE A 1 138 ? -19.285 7.497 3.782 1.00 92.56 138 ILE A N 1
ATOM 1101 C CA . ILE A 1 138 ? -18.962 6.063 3.869 1.00 92.56 138 ILE A CA 1
ATOM 1102 C C . ILE A 1 138 ? -18.390 5.695 5.245 1.00 92.56 138 ILE A C 1
ATOM 1104 O O . ILE A 1 138 ? -18.817 4.725 5.863 1.00 92.56 138 ILE A O 1
ATOM 1108 N N . PHE A 1 139 ? -17.408 6.457 5.732 1.00 95.00 139 PHE A N 1
ATOM 1109 C CA . PHE A 1 139 ? -16.733 6.204 7.010 1.00 95.00 139 PHE A CA 1
ATOM 1110 C C . PHE A 1 139 ? -17.338 7.030 8.149 1.00 95.00 139 PHE A C 1
ATOM 1112 O O . PHE A 1 139 ? -18.110 7.965 7.927 1.00 95.00 139 PHE A O 1
ATOM 1119 N N . HIS A 1 140 ? -16.972 6.709 9.393 1.00 94.19 140 HIS A N 1
ATOM 1120 C CA . HIS A 1 140 ? -17.231 7.606 10.521 1.00 94.19 140 HIS A CA 1
ATOM 1121 C C . HIS A 1 140 ? -16.482 8.933 10.349 1.00 94.19 140 HIS A C 1
ATOM 1123 O O . HIS A 1 140 ? -17.067 10.004 10.508 1.00 94.19 140 HIS A O 1
ATOM 1129 N N . ASP A 1 141 ? -15.194 8.835 10.013 1.00 94.06 141 ASP A N 1
ATOM 1130 C CA . ASP A 1 141 ? -14.308 9.962 9.742 1.00 94.06 141 ASP A CA 1
ATOM 1131 C C . ASP A 1 141 ? -13.197 9.545 8.766 1.00 94.06 141 ASP A C 1
ATOM 1133 O O . ASP A 1 141 ? -12.819 8.368 8.704 1.00 94.06 141 ASP A O 1
ATOM 1137 N N . VAL A 1 142 ? -12.678 10.511 8.011 1.00 95.06 142 VAL A N 1
ATOM 1138 C CA . VAL A 1 142 ? -11.573 10.325 7.065 1.00 95.06 142 VAL A CA 1
ATOM 1139 C C . VAL A 1 142 ? -10.518 11.390 7.345 1.00 95.06 142 VAL A C 1
ATOM 1141 O O . VAL A 1 142 ? -10.753 12.577 7.140 1.00 95.06 142 VAL A O 1
ATOM 1144 N N . ILE A 1 143 ? -9.348 10.959 7.806 1.00 94.56 143 ILE A N 1
ATOM 1145 C CA . ILE A 1 143 ? -8.231 11.828 8.175 1.00 94.56 143 ILE A CA 1
ATOM 1146 C C . ILE A 1 143 ? -7.222 11.822 7.025 1.00 94.56 143 ILE A C 1
ATOM 1148 O O . ILE A 1 143 ? -6.491 10.849 6.826 1.00 94.56 143 ILE A O 1
ATOM 1152 N N . THR A 1 144 ? -7.198 12.921 6.270 1.00 93.81 144 THR A N 1
ATOM 1153 C CA . THR A 1 144 ? -6.296 13.141 5.124 1.00 93.81 144 THR A CA 1
ATOM 1154 C C . THR A 1 144 ? -5.162 14.119 5.422 1.00 93.81 144 THR A C 1
ATOM 1156 O O . THR A 1 144 ? -4.407 14.451 4.516 1.00 93.81 144 THR A O 1
ATOM 1159 N N . GLU A 1 145 ? -5.024 14.579 6.670 1.00 91.25 145 GLU A N 1
ATOM 1160 C CA . GLU A 1 145 ? -3.951 15.491 7.097 1.00 91.25 145 GLU A CA 1
ATOM 1161 C C . GLU A 1 145 ? -2.543 15.048 6.653 1.00 91.25 145 GLU A C 1
ATOM 1163 O O . GLU A 1 145 ? -1.804 15.907 6.169 1.00 91.25 145 GLU A O 1
ATOM 1168 N N . PRO A 1 146 ? -2.172 13.745 6.681 1.00 92.06 146 PRO A N 1
ATOM 1169 C CA . PRO A 1 146 ? -0.870 13.316 6.174 1.00 92.06 146 PRO A CA 1
ATOM 1170 C C . PRO A 1 146 ? -0.581 13.746 4.728 1.00 92.06 146 PRO A C 1
ATOM 1172 O O . PRO A 1 146 ? 0.568 14.013 4.396 1.00 92.06 146 PRO A O 1
ATOM 1175 N N . ILE A 1 147 ? -1.599 13.859 3.863 1.00 87.62 147 ILE A N 1
ATOM 1176 C CA . ILE A 1 147 ? -1.432 14.281 2.459 1.00 87.62 147 ILE A CA 1
ATOM 1177 C C . ILE A 1 147 ? -0.888 15.712 2.375 1.00 87.62 147 ILE A C 1
ATOM 1179 O O . ILE A 1 147 ? -0.049 16.006 1.522 1.00 87.62 147 ILE A O 1
ATOM 1183 N N . SER A 1 148 ? -1.322 16.587 3.283 1.00 85.19 148 SER A N 1
ATOM 1184 C CA . SER A 1 148 ? -0.873 17.978 3.349 1.00 85.19 148 SER A CA 1
ATOM 1185 C C . SER A 1 148 ? 0.567 18.116 3.865 1.00 85.19 148 SER A C 1
ATOM 1187 O O . SER A 1 148 ? 1.206 19.132 3.597 1.00 85.19 148 SER A O 1
ATOM 1189 N N . ASN A 1 149 ? 1.114 17.086 4.522 1.00 86.75 149 ASN A N 1
ATOM 1190 C CA . ASN A 1 149 ? 2.497 17.035 5.019 1.00 86.75 149 ASN A CA 1
ATOM 1191 C C . ASN A 1 149 ? 3.484 16.482 3.974 1.00 86.75 149 ASN A C 1
ATOM 1193 O O . ASN A 1 149 ? 4.481 15.843 4.305 1.00 86.75 149 ASN A O 1
ATOM 1197 N N . TRP A 1 150 ? 3.215 16.703 2.685 1.00 86.56 150 TRP A N 1
ATOM 1198 C CA . TRP A 1 150 ? 4.092 16.232 1.617 1.00 86.56 150 TRP A CA 1
ATOM 1199 C C . TRP A 1 150 ? 5.469 16.911 1.671 1.00 86.56 150 TRP A C 1
ATOM 1201 O O . TRP A 1 150 ? 5.587 18.138 1.633 1.00 86.56 150 TRP A O 1
ATOM 1211 N N . ASP A 1 151 ? 6.525 16.102 1.718 1.00 84.88 151 ASP A N 1
ATOM 1212 C CA . ASP A 1 151 ? 7.902 16.562 1.845 1.00 84.88 151 ASP A CA 1
ATOM 1213 C C . ASP A 1 151 ? 8.526 16.811 0.465 1.00 84.88 151 ASP A C 1
ATOM 1215 O O . ASP A 1 151 ? 8.665 15.896 -0.349 1.00 84.88 151 ASP A O 1
ATOM 1219 N N . SER A 1 152 ? 8.949 18.051 0.204 1.00 83.06 152 SER A N 1
ATOM 1220 C CA . SER A 1 152 ? 9.550 18.444 -1.077 1.00 83.06 152 SER A CA 1
ATOM 1221 C C . SER A 1 152 ? 10.968 17.938 -1.315 1.00 83.06 152 SER A C 1
ATOM 1223 O O . SER A 1 152 ? 11.418 17.913 -2.455 1.00 83.06 152 SER A O 1
ATOM 1225 N N . GLU A 1 153 ? 11.700 17.558 -0.278 1.00 81.75 153 GLU A N 1
ATOM 1226 C CA . GLU A 1 153 ? 13.033 16.975 -0.422 1.00 81.75 153 GLU A CA 1
ATOM 1227 C C . GLU A 1 153 ? 12.919 15.485 -0.767 1.00 81.75 153 GLU A C 1
ATOM 1229 O O . GLU A 1 153 ? 13.487 15.016 -1.756 1.00 81.75 153 GLU A O 1
ATOM 1234 N N . MET A 1 154 ? 12.095 14.755 -0.014 1.00 80.62 154 MET A N 1
ATOM 1235 C CA . MET A 1 154 ? 11.872 13.318 -0.212 1.00 80.62 154 MET A CA 1
ATOM 1236 C C . MET A 1 154 ? 10.926 13.028 -1.387 1.00 80.62 154 MET A C 1
ATOM 1238 O O . MET A 1 154 ? 10.980 11.951 -1.993 1.00 80.62 154 MET A O 1
ATOM 1242 N N . GLN A 1 155 ? 10.130 14.027 -1.773 1.00 84.38 155 GLN A N 1
ATOM 1243 C CA . GLN A 1 155 ? 9.095 13.987 -2.805 1.00 84.38 155 GLN A CA 1
ATOM 1244 C C . GLN A 1 155 ? 7.940 13.021 -2.479 1.00 84.38 155 GLN A C 1
ATOM 1246 O O . GLN A 1 155 ? 7.339 12.438 -3.382 1.00 84.38 155 GLN A O 1
ATOM 1251 N N . CYS A 1 156 ? 7.633 12.831 -1.195 1.00 87.19 156 CYS A N 1
ATOM 1252 C CA . CYS A 1 156 ? 6.544 11.982 -0.711 1.00 87.19 156 CYS A CA 1
ATOM 1253 C C . CYS A 1 156 ? 6.059 12.439 0.672 1.00 87.19 156 CYS A C 1
ATOM 1255 O O . CYS A 1 156 ? 6.721 13.226 1.342 1.00 87.19 156 CYS A O 1
ATOM 1257 N N . VAL A 1 157 ? 4.929 11.900 1.130 1.00 91.25 157 VAL A N 1
ATOM 1258 C CA . VAL A 1 157 ? 4.545 11.968 2.552 1.00 91.25 157 VAL A CA 1
ATOM 1259 C C . VAL A 1 157 ? 5.441 11.012 3.338 1.00 91.25 157 VAL A C 1
ATOM 1261 O O . VAL A 1 157 ? 5.668 9.885 2.877 1.00 91.25 157 VAL A O 1
ATOM 1264 N N . ARG A 1 158 ? 5.974 11.430 4.492 1.00 93.56 158 ARG A N 1
ATOM 1265 C CA . ARG A 1 158 ? 6.823 10.550 5.304 1.00 93.56 158 ARG A CA 1
ATOM 1266 C C . ARG A 1 158 ? 5.956 9.551 6.083 1.00 93.56 158 ARG A C 1
ATOM 1268 O O . ARG A 1 158 ? 4.875 9.914 6.548 1.00 93.56 158 ARG A O 1
ATOM 1275 N N . PRO A 1 159 ? 6.426 8.309 6.286 1.00 96.69 159 PRO A N 1
ATOM 1276 C CA . PRO A 1 159 ? 5.682 7.324 7.070 1.00 96.69 159 PRO A CA 1
ATOM 1277 C C . PRO A 1 159 ? 5.389 7.809 8.504 1.00 96.69 159 PRO A C 1
ATOM 1279 O O . PRO A 1 159 ? 4.279 7.612 8.997 1.00 96.69 159 PRO A O 1
ATOM 1282 N N . GLY A 1 160 ? 6.308 8.559 9.120 1.00 97.44 160 GLY A N 1
ATOM 1283 C CA . GLY A 1 160 ? 6.097 9.196 10.424 1.00 97.44 160 GLY A CA 1
ATOM 1284 C C . GLY A 1 160 ? 4.880 10.130 10.515 1.00 97.44 160 GLY A C 1
ATOM 1285 O O . GLY A 1 160 ? 4.223 10.149 11.556 1.00 97.44 160 GLY A O 1
ATOM 1286 N N . ASP A 1 161 ? 4.516 10.841 9.440 1.00 97.00 161 ASP A N 1
ATOM 1287 C CA . ASP A 1 161 ? 3.334 11.721 9.431 1.00 97.00 161 ASP A CA 1
ATOM 1288 C C . ASP A 1 161 ? 2.038 10.902 9.519 1.00 97.00 161 ASP A C 1
ATOM 1290 O O . ASP A 1 161 ? 1.124 11.231 10.276 1.00 97.00 161 ASP A O 1
ATOM 1294 N N . VAL A 1 162 ? 1.980 9.775 8.801 1.00 98.19 162 VAL A N 1
ATOM 1295 C CA . VAL A 1 162 ? 0.851 8.833 8.865 1.00 98.19 162 VAL A CA 1
ATOM 1296 C C . VAL A 1 162 ? 0.776 8.179 10.245 1.00 98.19 162 VAL A C 1
ATOM 1298 O O . VAL A 1 162 ? -0.312 8.056 10.809 1.00 98.19 162 VAL A O 1
ATOM 1301 N N . THR A 1 163 ? 1.923 7.794 10.813 1.00 98.69 163 THR A N 1
ATOM 1302 C CA . THR A 1 163 ? 2.017 7.225 12.165 1.00 98.69 163 THR A CA 1
ATOM 1303 C C . THR A 1 163 ? 1.492 8.190 13.225 1.00 98.69 163 THR A C 1
ATOM 1305 O O . THR A 1 163 ? 0.712 7.773 14.082 1.00 98.69 163 THR A O 1
ATOM 1308 N N . ALA A 1 164 ? 1.866 9.471 13.164 1.00 98.38 164 ALA A N 1
ATOM 1309 C CA . ALA A 1 164 ? 1.403 10.486 14.107 1.00 98.38 164 ALA A CA 1
ATOM 1310 C C . ALA A 1 164 ? -0.125 10.648 14.058 1.00 98.38 164 ALA A C 1
ATOM 1312 O O . ALA A 1 164 ? -0.793 10.457 15.078 1.00 98.38 164 ALA A O 1
ATOM 1313 N N . SER A 1 165 ? -0.698 10.866 12.868 1.00 98.38 165 SER A N 1
ATOM 1314 C CA . SER A 1 165 ? -2.156 10.970 12.705 1.00 98.38 165 SER A CA 1
ATOM 1315 C C . SER A 1 165 ? -2.886 9.687 13.114 1.00 98.38 165 SER A C 1
ATOM 1317 O O . SER A 1 165 ? -3.998 9.740 13.640 1.00 98.38 165 SER A O 1
ATOM 1319 N N . ALA A 1 166 ? -2.277 8.514 12.909 1.00 98.50 166 ALA A N 1
ATOM 1320 C CA . ALA A 1 166 ? -2.849 7.249 13.351 1.00 98.50 166 ALA A CA 1
ATOM 1321 C C . ALA A 1 166 ? -2.912 7.145 14.880 1.00 98.50 166 ALA A C 1
ATOM 1323 O O . ALA A 1 166 ? -3.931 6.691 15.403 1.00 98.50 166 ALA A O 1
ATOM 1324 N N . ILE A 1 167 ? -1.870 7.566 15.603 1.00 98.50 167 ILE A N 1
ATOM 1325 C CA . ILE A 1 167 ? -1.866 7.587 17.075 1.00 98.50 167 ILE A CA 1
ATOM 1326 C C . ILE A 1 167 ? -2.977 8.510 17.588 1.00 98.50 167 ILE A C 1
ATOM 1328 O O . ILE A 1 167 ? -3.806 8.078 18.391 1.00 98.50 167 ILE A O 1
ATOM 1332 N N . GLU A 1 168 ? -3.076 9.726 17.051 1.00 98.31 168 GLU A N 1
ATOM 1333 C CA . GLU A 1 168 ? -4.125 10.683 17.423 1.00 98.31 168 GLU A CA 1
ATOM 1334 C C . GLU A 1 168 ? -5.534 10.144 17.137 1.00 98.31 168 GLU A C 1
ATOM 1336 O O . GLU A 1 168 ? -6.442 10.268 17.963 1.00 98.31 168 GLU A O 1
ATOM 1341 N N . ALA A 1 169 ? -5.727 9.465 16.001 1.00 97.94 169 ALA A N 1
ATOM 1342 C CA . ALA A 1 169 ? -6.996 8.823 15.675 1.00 97.94 169 ALA A CA 1
ATOM 1343 C C . ALA A 1 169 ? -7.375 7.732 16.693 1.00 97.94 169 ALA A C 1
ATOM 1345 O O . ALA A 1 169 ? -8.550 7.602 17.049 1.00 97.94 169 ALA A O 1
ATOM 1346 N N . HIS A 1 170 ? -6.402 6.962 17.195 1.00 97.31 170 HIS A N 1
ATOM 1347 C CA . HIS A 1 170 ? -6.654 5.931 18.207 1.00 97.31 170 HIS A CA 1
ATOM 1348 C C . HIS A 1 170 ? -7.104 6.522 19.544 1.00 97.31 170 HIS A C 1
ATOM 1350 O O . HIS A 1 170 ? -7.963 5.910 20.189 1.00 97.31 170 HIS A O 1
ATOM 1356 N N . GLU A 1 171 ? -6.563 7.680 19.929 1.00 96.44 171 GLU A N 1
ATOM 1357 C CA . GLU A 1 171 ? -6.953 8.425 21.130 1.00 96.44 171 GLU A CA 1
ATOM 1358 C C . GLU A 1 171 ? -8.329 9.081 20.977 1.00 96.44 171 GLU A C 1
ATOM 1360 O O . GLU A 1 171 ? -9.167 8.987 21.876 1.00 96.44 171 GLU A O 1
ATOM 1365 N N . LYS A 1 172 ? -8.585 9.705 19.822 1.00 97.19 172 LYS A N 1
ATOM 1366 C CA . LYS A 1 172 ? -9.831 10.426 19.530 1.00 97.19 172 LYS A CA 1
ATOM 1367 C C . LYS A 1 172 ? -11.033 9.495 19.364 1.00 97.19 172 LYS A C 1
ATOM 1369 O O . LYS A 1 172 ? -12.136 9.850 19.775 1.00 97.19 172 LYS A O 1
ATOM 1374 N N . TYR A 1 173 ? -10.831 8.307 18.789 1.00 96.25 173 TYR A N 1
ATOM 1375 C CA . TYR A 1 173 ? -11.910 7.387 18.409 1.00 96.25 173 TYR A CA 1
ATOM 1376 C C . TYR A 1 173 ? -11.787 5.995 19.053 1.00 96.25 173 TYR A C 1
ATOM 1378 O O . TYR A 1 173 ? -11.744 4.989 18.338 1.00 96.25 173 TYR A O 1
ATOM 1386 N N . PRO A 1 174 ? -11.761 5.877 20.397 1.00 94.56 174 PRO A N 1
ATOM 1387 C CA . PRO A 1 174 ? -11.455 4.628 21.114 1.00 94.56 174 PRO A CA 1
ATOM 1388 C C . PRO A 1 174 ? -12.449 3.478 20.852 1.00 94.56 174 PRO A C 1
ATOM 1390 O O . PRO A 1 174 ? -12.137 2.311 21.089 1.00 94.56 174 PRO A O 1
ATOM 1393 N N . ASN A 1 175 ? -13.644 3.805 20.361 1.00 95.06 175 ASN A N 1
ATOM 1394 C CA . ASN A 1 175 ? -14.782 2.924 20.085 1.00 95.06 175 ASN A CA 1
ATOM 1395 C C . ASN A 1 175 ? -15.016 2.663 18.583 1.00 95.06 175 ASN A C 1
ATOM 1397 O O . ASN A 1 175 ? -16.102 2.217 18.200 1.00 95.06 175 ASN A O 1
ATOM 1401 N N . LYS A 1 176 ? -14.034 2.969 17.730 1.00 96.69 176 LYS A N 1
ATOM 1402 C CA . LYS A 1 176 ? -14.078 2.746 16.277 1.00 96.69 176 LYS A CA 1
ATOM 1403 C C . LYS A 1 176 ? -12.954 1.823 15.829 1.00 96.69 176 LYS A C 1
ATOM 1405 O O . LYS A 1 176 ? -11.904 1.777 16.474 1.00 96.69 176 LYS A O 1
ATOM 1410 N N . ARG A 1 177 ? -13.173 1.097 14.735 1.00 98.00 177 ARG A N 1
ATOM 1411 C CA . ARG A 1 177 ? -12.101 0.419 14.000 1.00 98.00 177 ARG A CA 1
ATOM 1412 C C . ARG A 1 177 ? -11.261 1.479 13.289 1.00 98.00 177 ARG A C 1
ATOM 1414 O O . ARG A 1 177 ? -11.784 2.545 12.962 1.00 98.00 177 ARG A O 1
ATOM 1421 N N . ILE A 1 178 ? -9.981 1.218 13.049 1.00 98.62 178 ILE A N 1
ATOM 1422 C CA . ILE A 1 178 ? -9.107 2.197 12.384 1.00 98.62 178 ILE A CA 1
ATOM 1423 C C . ILE A 1 178 ? -8.359 1.540 11.231 1.00 98.62 178 ILE A C 1
ATOM 1425 O O . ILE A 1 178 ? -7.651 0.556 11.423 1.00 98.62 178 ILE A O 1
ATOM 1429 N N . ILE A 1 179 ? -8.502 2.099 10.033 1.00 98.81 179 ILE A N 1
ATOM 1430 C CA . ILE A 1 179 ? -7.657 1.770 8.884 1.00 98.81 179 ILE A CA 1
ATOM 1431 C C . ILE A 1 179 ? -6.564 2.834 8.794 1.00 98.81 179 ILE A C 1
ATOM 1433 O O . ILE A 1 179 ? -6.872 4.024 8.788 1.00 98.81 179 ILE A O 1
ATOM 1437 N N . VAL A 1 180 ? -5.305 2.413 8.708 1.00 98.81 180 VAL A N 1
ATOM 1438 C CA . VAL A 1 180 ? -4.130 3.281 8.552 1.00 98.81 180 VAL A CA 1
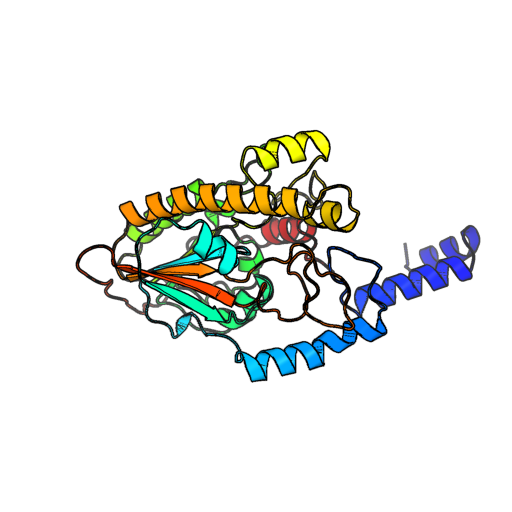ATOM 1439 C C . VAL A 1 180 ? -3.443 2.919 7.244 1.00 98.81 180 VAL A C 1
ATOM 1441 O O . VAL A 1 180 ? -2.974 1.796 7.104 1.00 98.81 180 VAL A O 1
ATOM 1444 N N . HIS A 1 181 ? -3.397 3.834 6.281 1.00 98.56 181 HIS A N 1
ATOM 1445 C CA . HIS A 1 181 ? -2.907 3.548 4.933 1.00 98.56 181 HIS A CA 1
ATOM 1446 C C . HIS A 1 181 ? -1.708 4.429 4.575 1.00 98.56 181 HIS A C 1
ATOM 1448 O O . HIS A 1 181 ? -1.853 5.617 4.266 1.00 98.56 181 HIS A O 1
ATOM 1454 N N . TYR A 1 182 ? -0.532 3.808 4.652 1.00 98.31 182 TYR A N 1
ATOM 1455 C CA . TYR A 1 182 ? 0.767 4.375 4.308 1.00 98.31 182 TYR A CA 1
ATOM 1456 C C . TYR A 1 182 ? 0.972 4.374 2.794 1.00 98.31 182 TYR A C 1
ATOM 1458 O O . TYR A 1 182 ? 0.485 3.476 2.119 1.00 98.31 182 TYR A O 1
ATOM 1466 N N . MET A 1 183 ? 1.750 5.333 2.286 1.00 95.12 183 MET A N 1
ATOM 1467 C CA . MET A 1 183 ? 2.188 5.369 0.880 1.00 95.12 183 MET A CA 1
ATOM 1468 C C . MET A 1 183 ? 3.441 4.527 0.623 1.00 95.12 183 MET A C 1
ATOM 1470 O O . MET A 1 183 ? 3.881 4.417 -0.509 1.00 95.12 183 MET A O 1
ATOM 1474 N N . GLN A 1 184 ? 4.072 3.977 1.655 1.00 96.88 184 GLN A N 1
ATOM 1475 C CA . GLN A 1 184 ? 5.261 3.141 1.519 1.00 96.88 184 GLN A CA 1
ATOM 1476 C C . GLN A 1 184 ? 4.872 1.658 1.563 1.00 96.88 184 GLN A C 1
ATOM 1478 O O . GLN A 1 184 ? 3.962 1.305 2.322 1.00 96.88 184 GLN A O 1
ATOM 1483 N N . PRO A 1 185 ? 5.592 0.774 0.845 1.00 96.56 185 PRO A N 1
ATOM 1484 C CA . PRO A 1 185 ? 6.833 1.008 0.083 1.00 96.56 185 PRO A CA 1
ATOM 1485 C C . PRO A 1 185 ? 6.698 1.482 -1.386 1.00 96.56 185 PRO A C 1
ATOM 1487 O O . PRO A 1 185 ? 7.686 1.410 -2.119 1.00 96.56 185 PRO A O 1
ATOM 1490 N N . HIS A 1 186 ? 5.527 1.953 -1.834 1.00 92.25 186 HIS A N 1
ATOM 1491 C CA . HIS A 1 186 ? 5.330 2.503 -3.189 1.00 92.25 186 HIS A CA 1
ATOM 1492 C C . HIS A 1 186 ? 6.288 3.674 -3.525 1.00 92.25 186 HIS A C 1
ATOM 1494 O O . HIS A 1 186 ? 6.892 4.302 -2.653 1.00 92.25 186 HIS A O 1
ATOM 1500 N N . ASP A 1 187 ? 6.454 3.965 -4.824 1.00 84.12 187 ASP A N 1
ATOM 1501 C CA . ASP A 1 187 ? 7.339 5.023 -5.318 1.00 84.12 187 ASP A CA 1
ATOM 1502 C C . ASP A 1 187 ? 6.878 6.450 -4.920 1.00 84.12 187 ASP A C 1
ATOM 1504 O O . ASP A 1 187 ? 5.675 6.716 -4.832 1.00 84.12 187 ASP A O 1
ATOM 1508 N N . PRO A 1 188 ? 7.809 7.401 -4.688 1.00 88.31 188 PRO A N 1
ATOM 1509 C CA . PRO A 1 188 ? 9.267 7.284 -4.793 1.00 88.31 188 PRO A CA 1
ATOM 1510 C C . PRO A 1 188 ? 9.906 6.564 -3.589 1.00 88.31 188 PRO A C 1
ATOM 1512 O O . PRO A 1 188 ? 9.483 6.774 -2.453 1.00 88.31 188 PRO A O 1
ATOM 1515 N N . PRO A 1 189 ? 10.973 5.772 -3.810 1.00 92.19 189 PRO A N 1
ATOM 1516 C CA . PRO A 1 189 ? 11.610 5.035 -2.730 1.00 92.19 189 PRO A CA 1
ATOM 1517 C C . PRO A 1 189 ? 12.418 5.944 -1.791 1.00 92.19 189 PRO A C 1
ATOM 1519 O O . PRO A 1 189 ? 12.863 7.043 -2.154 1.00 92.19 189 PRO A O 1
ATOM 1522 N N . LEU A 1 190 ? 12.640 5.425 -0.590 1.00 93.88 190 LEU A N 1
ATOM 1523 C CA . LEU A 1 190 ? 13.436 5.971 0.501 1.00 93.88 190 LEU A CA 1
ATOM 1524 C C . LEU A 1 190 ? 14.654 5.072 0.767 1.00 93.88 190 LEU A C 1
ATOM 1526 O O . LEU A 1 190 ? 14.689 3.918 0.345 1.00 93.88 190 LEU A O 1
ATOM 1530 N N . GLY A 1 191 ? 15.639 5.612 1.483 1.00 95.06 191 GLY A N 1
ATOM 1531 C CA . GLY A 1 191 ? 16.829 4.877 1.911 1.00 95.06 191 GLY A CA 1
ATOM 1532 C C . GLY A 1 191 ? 18.085 5.122 1.060 1.00 95.06 191 GLY A C 1
ATOM 1533 O O . GLY A 1 191 ? 18.042 5.837 0.052 1.00 95.06 191 GLY A O 1
ATOM 1534 N N . PRO A 1 192 ? 19.233 4.554 1.472 1.00 96.00 192 PRO A N 1
ATOM 1535 C CA . PRO A 1 192 ? 20.538 4.835 0.869 1.00 96.00 192 PRO A CA 1
ATOM 1536 C C . PRO A 1 192 ? 20.641 4.527 -0.631 1.00 96.00 192 PRO A C 1
ATOM 1538 O O . PRO A 1 192 ? 21.341 5.221 -1.376 1.00 96.00 192 PRO A O 1
ATOM 1541 N N . THR A 1 193 ? 19.986 3.471 -1.104 1.00 95.81 193 THR A N 1
ATOM 1542 C CA . THR A 1 193 ? 19.940 3.118 -2.525 1.00 95.81 193 THR A CA 1
ATOM 1543 C C . THR A 1 193 ? 19.055 4.099 -3.279 1.00 95.81 193 THR A C 1
ATOM 1545 O O . THR A 1 193 ? 19.444 4.566 -4.353 1.00 95.81 193 THR A O 1
ATOM 1548 N N . ALA A 1 194 ? 17.919 4.498 -2.704 1.00 92.56 194 ALA A N 1
ATOM 1549 C CA . ALA A 1 194 ? 17.062 5.518 -3.294 1.00 92.56 194 ALA A CA 1
ATOM 1550 C C . ALA A 1 194 ? 17.781 6.868 -3.454 1.00 92.56 194 ALA A C 1
ATOM 1552 O O . ALA A 1 194 ? 17.667 7.488 -4.511 1.00 92.56 194 ALA A O 1
ATOM 1553 N N . GLU A 1 195 ? 18.565 7.296 -2.461 1.00 92.25 195 GLU A N 1
ATOM 1554 C CA . GLU A 1 195 ? 19.381 8.519 -2.516 1.00 92.25 195 GLU A CA 1
ATOM 1555 C C . GLU A 1 195 ? 20.361 8.489 -3.697 1.00 92.25 195 GLU A C 1
ATOM 1557 O O . GLU A 1 195 ? 20.341 9.377 -4.555 1.00 92.25 195 GLU A O 1
ATOM 1562 N N . LYS A 1 196 ? 21.143 7.409 -3.827 1.00 93.12 196 LYS A N 1
ATOM 1563 C CA . LYS A 1 196 ? 22.085 7.224 -4.947 1.00 93.12 196 LYS A CA 1
ATOM 1564 C C . LYS A 1 196 ? 21.381 7.230 -6.305 1.00 93.12 196 LYS A C 1
ATOM 1566 O O . LYS A 1 196 ? 21.884 7.798 -7.278 1.00 93.12 196 LYS A O 1
ATOM 1571 N N . LEU A 1 197 ? 20.226 6.569 -6.405 1.00 91.50 197 LEU A N 1
ATOM 1572 C CA . LEU A 1 197 ? 19.450 6.524 -7.644 1.00 91.50 197 LEU A CA 1
ATOM 1573 C C . LEU A 1 197 ? 18.859 7.898 -7.988 1.00 91.50 197 LEU A C 1
ATOM 1575 O O . LEU A 1 197 ? 18.835 8.273 -9.163 1.00 91.50 197 LEU A O 1
ATOM 1579 N N . ARG A 1 198 ? 18.441 8.672 -6.983 1.00 89.50 198 ARG A N 1
ATOM 1580 C CA . ARG A 1 198 ? 17.910 10.030 -7.138 1.00 89.50 198 ARG A CA 1
ATOM 1581 C C . ARG A 1 198 ? 18.967 10.994 -7.664 1.00 89.50 198 ARG A C 1
ATOM 1583 O O . ARG A 1 198 ? 18.691 11.705 -8.628 1.00 89.50 198 ARG A O 1
ATOM 1590 N N . GLU A 1 199 ? 20.185 10.943 -7.125 1.00 87.62 199 GLU A N 1
ATOM 1591 C CA . GLU A 1 199 ? 21.329 11.720 -7.628 1.00 87.62 199 GLU A CA 1
ATOM 1592 C C . GLU A 1 199 ? 21.648 11.395 -9.094 1.00 87.62 199 GLU A C 1
ATOM 1594 O O . GLU A 1 199 ? 21.940 12.285 -9.895 1.00 87.62 199 GLU A O 1
ATOM 1599 N N . LYS A 1 200 ? 21.565 10.113 -9.467 1.00 87.38 200 LYS A N 1
ATOM 1600 C CA . LYS A 1 200 ? 21.918 9.643 -10.812 1.00 87.38 200 LYS A CA 1
ATOM 1601 C C . LYS A 1 200 ? 20.838 9.923 -11.859 1.00 87.38 200 LYS A C 1
ATOM 1603 O O . LYS A 1 200 ? 21.173 10.219 -13.006 1.00 87.38 200 LYS A O 1
ATOM 1608 N N . ALA A 1 201 ? 19.565 9.756 -11.505 1.00 84.06 201 ALA A N 1
ATOM 1609 C CA . ALA A 1 201 ? 18.472 9.668 -12.474 1.00 84.06 201 ALA A CA 1
ATOM 1610 C C . ALA A 1 201 ? 17.300 10.629 -12.217 1.00 84.06 201 ALA A C 1
ATOM 1612 O O . ALA A 1 201 ? 16.318 10.572 -12.957 1.00 84.06 201 ALA A O 1
ATOM 1613 N N . GLN A 1 202 ? 17.420 11.528 -11.230 1.00 83.38 202 GLN A N 1
ATOM 1614 C CA . GLN A 1 202 ? 16.401 12.529 -10.883 1.00 83.38 202 GLN A CA 1
ATOM 1615 C C . GLN A 1 202 ? 15.037 11.877 -10.624 1.00 83.38 202 GLN A C 1
ATOM 1617 O O . GLN A 1 202 ? 14.027 12.241 -11.226 1.00 83.38 202 GLN A O 1
ATOM 1622 N N . ILE A 1 203 ? 15.025 10.854 -9.768 1.00 83.12 203 ILE A N 1
ATOM 1623 C CA . ILE A 1 203 ? 13.792 10.170 -9.363 1.00 83.12 203 ILE A CA 1
ATOM 1624 C C . ILE A 1 203 ? 12.978 11.095 -8.459 1.00 83.12 203 ILE A C 1
ATOM 1626 O O . ILE A 1 203 ? 13.526 11.745 -7.571 1.00 83.12 203 ILE A O 1
ATOM 1630 N N . GLY A 1 204 ? 11.668 11.152 -8.666 1.00 76.12 204 GLY A N 1
ATOM 1631 C CA . GLY A 1 204 ? 10.785 11.995 -7.869 1.00 76.12 204 GLY A CA 1
ATOM 1632 C C . GLY A 1 204 ? 9.380 11.425 -7.784 1.00 76.12 204 GLY A C 1
ATOM 1633 O O . GLY A 1 204 ? 8.988 10.589 -8.596 1.00 76.12 204 GLY A O 1
ATOM 1634 N N . GLY A 1 205 ? 8.643 11.879 -6.775 1.00 71.69 205 GLY A N 1
ATOM 1635 C CA . GLY A 1 205 ? 7.226 11.593 -6.601 1.00 71.69 205 GLY A CA 1
ATOM 1636 C C . GLY A 1 205 ? 6.343 12.712 -7.140 1.00 71.69 205 GLY A C 1
ATOM 1637 O O . GLY A 1 205 ? 6.806 13.677 -7.754 1.00 71.69 205 GLY A O 1
ATOM 1638 N N . ALA A 1 206 ? 5.042 12.556 -6.943 1.00 67.56 206 ALA A N 1
ATOM 1639 C CA . ALA A 1 206 ? 4.034 13.523 -7.346 1.00 67.56 206 ALA A CA 1
ATOM 1640 C C . ALA A 1 206 ? 3.694 14.465 -6.188 1.00 67.56 206 ALA A C 1
ATOM 1642 O O . ALA A 1 206 ? 3.252 13.999 -5.136 1.00 67.56 206 ALA A O 1
ATOM 1643 N N . ALA A 1 207 ? 3.869 15.772 -6.393 1.00 66.00 207 ALA A N 1
ATOM 1644 C CA . ALA A 1 207 ? 3.482 16.778 -5.410 1.00 66.00 207 ALA A CA 1
ATOM 1645 C C . ALA A 1 207 ? 1.961 17.056 -5.460 1.00 66.00 207 ALA A C 1
ATOM 1647 O O . ALA A 1 207 ? 1.405 17.099 -6.562 1.00 66.00 207 ALA A O 1
ATOM 1648 N N . PRO A 1 208 ? 1.288 17.312 -4.318 1.00 57.81 208 PRO A N 1
ATOM 1649 C CA . PRO A 1 208 ? -0.160 17.558 -4.251 1.00 57.81 208 PRO A CA 1
ATOM 1650 C C . PRO A 1 208 ? -0.677 18.779 -5.025 1.00 57.81 208 PRO A C 1
ATOM 1652 O O . PRO A 1 208 ? -1.869 18.884 -5.260 1.00 57.81 208 PRO A O 1
ATOM 1655 N N . ASN A 1 209 ? 0.203 19.683 -5.462 1.00 61.34 209 ASN A N 1
ATOM 1656 C CA . ASN A 1 209 ? -0.159 20.929 -6.154 1.00 61.34 209 ASN A CA 1
ATOM 1657 C C . ASN A 1 209 ? 0.613 21.125 -7.467 1.00 61.34 209 ASN A C 1
ATOM 1659 O O . ASN A 1 209 ? 0.798 22.243 -7.958 1.00 61.34 209 ASN A O 1
ATOM 1663 N N . GLU A 1 210 ? 1.141 20.034 -8.022 1.00 60.31 210 GLU A N 1
ATOM 1664 C CA . GLU A 1 210 ? 1.843 20.066 -9.295 1.00 60.31 210 GLU A CA 1
ATOM 1665 C C . GLU A 1 210 ? 1.224 19.083 -10.271 1.00 60.31 210 GLU A C 1
ATOM 1667 O O . GLU A 1 210 ? 1.016 17.914 -9.979 1.00 60.31 210 GLU A O 1
ATOM 1672 N N . ARG A 1 211 ? 0.983 19.544 -11.500 1.00 55.56 211 ARG A N 1
ATOM 1673 C CA . ARG A 1 211 ? 0.392 18.705 -12.558 1.00 55.56 211 ARG A CA 1
ATOM 1674 C C . ARG A 1 211 ? 1.353 17.668 -13.134 1.00 55.56 211 ARG A C 1
ATOM 1676 O O . ARG A 1 211 ? 0.971 16.905 -14.019 1.00 55.56 211 ARG A O 1
ATOM 1683 N N . ARG A 1 212 ? 2.627 17.706 -12.746 1.00 55.88 212 ARG A N 1
ATOM 1684 C CA . ARG A 1 212 ? 3.676 16.799 -13.219 1.00 55.88 212 ARG A CA 1
ATOM 1685 C C . ARG A 1 212 ? 4.617 16.502 -12.066 1.00 55.88 212 ARG A C 1
ATOM 1687 O O . ARG A 1 212 ? 4.962 17.421 -11.337 1.00 55.88 212 ARG A O 1
ATOM 1694 N N . SER A 1 213 ? 5.058 15.251 -11.957 1.00 61.97 213 SER A N 1
ATOM 1695 C CA . SER A 1 213 ? 6.165 14.908 -11.065 1.00 61.97 213 SER A CA 1
ATOM 1696 C C . SER A 1 213 ? 7.412 15.722 -11.429 1.00 61.97 213 SER A C 1
ATOM 1698 O O . SER A 1 213 ? 7.695 15.946 -12.612 1.00 61.97 213 SER A O 1
ATOM 1700 N N . GLN A 1 214 ? 8.160 16.149 -10.409 1.00 64.06 214 GLN A N 1
ATOM 1701 C CA . GLN A 1 214 ? 9.442 16.837 -10.582 1.00 64.06 214 GLN A CA 1
ATOM 1702 C C . GLN A 1 214 ? 10.581 15.894 -10.998 1.00 64.06 214 GLN A C 1
ATOM 1704 O O . GLN A 1 214 ? 11.677 16.360 -11.306 1.00 64.06 214 GLN A O 1
ATOM 1709 N N . GLY A 1 215 ? 10.330 14.582 -11.046 1.00 73.00 215 GLY A N 1
ATOM 1710 C CA . GLY A 1 215 ? 11.309 13.575 -11.429 1.00 73.00 215 GLY A CA 1
ATOM 1711 C C . GLY A 1 215 ? 10.738 12.486 -12.331 1.00 73.00 215 GLY A C 1
ATOM 1712 O O . GLY A 1 215 ? 9.557 12.468 -12.678 1.00 73.00 215 GLY A O 1
ATOM 1713 N N . LYS A 1 216 ? 11.611 11.569 -12.747 1.00 81.75 216 LYS A N 1
ATOM 1714 C CA . LYS A 1 216 ? 11.205 10.354 -13.461 1.00 81.75 216 LYS A CA 1
ATOM 1715 C C . LYS A 1 216 ? 10.734 9.306 -12.456 1.00 81.75 216 LYS A C 1
ATOM 1717 O O . LYS A 1 216 ? 11.330 9.166 -11.388 1.00 81.75 216 LYS A O 1
ATOM 1722 N N . ARG A 1 217 ? 9.722 8.517 -12.813 1.00 85.31 217 ARG A N 1
ATOM 1723 C CA . ARG A 1 217 ? 9.300 7.393 -11.971 1.00 85.31 217 ARG A CA 1
ATOM 1724 C C . ARG A 1 217 ? 10.311 6.260 -12.054 1.00 85.31 217 ARG A C 1
ATOM 1726 O O . ARG A 1 217 ? 10.816 5.947 -13.135 1.00 85.31 217 ARG A O 1
ATOM 1733 N N . ILE A 1 218 ? 10.607 5.625 -10.922 1.00 88.62 218 ILE A N 1
ATOM 1734 C CA . ILE A 1 218 ? 11.658 4.602 -10.869 1.00 88.62 218 ILE A CA 1
ATOM 1735 C C . ILE A 1 218 ? 11.347 3.427 -11.798 1.00 88.62 218 ILE A C 1
ATOM 1737 O O . ILE A 1 218 ? 12.221 2.982 -12.536 1.00 88.62 218 ILE A O 1
ATOM 1741 N N . MET A 1 219 ? 10.093 2.979 -11.846 1.00 88.12 219 MET A N 1
ATOM 1742 C CA . MET A 1 219 ? 9.717 1.847 -12.690 1.00 88.12 219 MET A CA 1
ATOM 1743 C C . MET A 1 219 ? 9.808 2.183 -14.188 1.00 88.12 219 MET A C 1
ATOM 1745 O O . MET A 1 219 ? 10.184 1.318 -14.978 1.00 88.12 219 MET A O 1
ATOM 1749 N N . GLU A 1 220 ? 9.584 3.440 -14.595 1.00 85.31 220 GLU A N 1
ATOM 1750 C CA . GLU A 1 220 ? 9.829 3.883 -15.980 1.00 85.31 220 GLU A CA 1
ATOM 1751 C C . GLU A 1 220 ? 11.298 3.707 -16.374 1.00 85.31 220 GLU A C 1
ATOM 1753 O O . GLU A 1 220 ? 11.592 3.187 -17.451 1.00 85.31 220 GLU A O 1
ATOM 1758 N N . LEU A 1 221 ? 12.214 4.078 -15.477 1.00 88.00 221 LEU A N 1
ATOM 1759 C CA . LEU A 1 221 ? 13.657 3.922 -15.663 1.00 88.00 221 LEU A CA 1
ATOM 1760 C C . LEU A 1 221 ? 14.099 2.457 -15.679 1.00 88.00 221 LEU A C 1
ATOM 1762 O O . LEU A 1 221 ? 15.027 2.097 -16.405 1.00 88.00 221 LEU A O 1
ATOM 1766 N N . VAL A 1 222 ? 13.438 1.602 -14.897 1.00 88.69 222 VAL A N 1
ATOM 1767 C CA . VAL A 1 222 ? 13.685 0.156 -14.929 1.00 88.69 222 VAL A CA 1
ATOM 1768 C C . VAL A 1 222 ? 13.280 -0.417 -16.284 1.00 88.69 222 VAL A C 1
ATOM 1770 O O . VAL A 1 222 ? 14.047 -1.145 -16.913 1.00 88.69 222 VAL A O 1
ATOM 1773 N N . ALA A 1 223 ? 12.110 -0.041 -16.799 1.00 83.94 223 ALA A N 1
ATOM 1774 C CA . ALA A 1 223 ? 11.634 -0.562 -18.076 1.00 83.94 223 ALA A CA 1
ATOM 1775 C C . ALA A 1 223 ? 12.427 -0.072 -19.295 1.00 83.94 223 ALA A C 1
ATOM 1777 O O . ALA A 1 223 ? 12.443 -0.765 -20.316 1.00 83.94 223 ALA A O 1
ATOM 1778 N N . THR A 1 224 ? 13.091 1.087 -19.215 1.00 84.31 224 THR A N 1
ATOM 1779 C CA . THR A 1 224 ? 14.043 1.540 -20.246 1.00 84.31 224 THR A CA 1
ATOM 1780 C C . THR A 1 224 ? 15.436 0.926 -20.086 1.00 84.31 224 THR A C 1
ATOM 1782 O O . THR A 1 224 ? 16.257 1.047 -20.997 1.00 84.31 224 THR A O 1
ATOM 1785 N N . GLY A 1 225 ? 15.703 0.237 -18.971 1.00 85.44 225 GLY A N 1
ATOM 1786 C CA . GLY A 1 225 ? 17.008 -0.330 -18.630 1.00 85.44 225 GLY A CA 1
ATOM 1787 C C . GLY A 1 225 ? 18.022 0.699 -18.117 1.00 85.44 225 GLY A C 1
ATOM 1788 O O . GLY A 1 225 ? 19.209 0.390 -18.037 1.00 85.44 225 GLY A O 1
ATOM 1789 N N . GLU A 1 226 ? 17.586 1.920 -17.786 1.00 89.44 226 GLU A N 1
ATOM 1790 C CA . GLU A 1 226 ? 18.424 2.955 -17.159 1.00 89.44 226 GLU A CA 1
ATOM 1791 C C . GLU A 1 226 ? 18.763 2.606 -15.694 1.00 89.44 226 GLU A C 1
ATOM 1793 O O . GLU A 1 226 ? 19.845 2.950 -15.201 1.00 89.44 226 GLU A O 1
ATOM 1798 N N . ILE A 1 227 ? 17.855 1.896 -15.016 1.00 91.38 227 ILE A N 1
ATOM 1799 C CA . ILE A 1 227 ? 18.022 1.311 -13.677 1.00 91.38 227 ILE A CA 1
ATOM 1800 C C . ILE A 1 227 ? 17.792 -0.201 -13.780 1.00 91.38 227 ILE A C 1
ATOM 1802 O O . ILE A 1 227 ? 16.969 -0.651 -14.573 1.00 91.38 227 ILE A O 1
ATOM 1806 N N . SER A 1 228 ? 18.539 -1.000 -13.015 1.00 93.38 228 SER A N 1
ATOM 1807 C CA . SER A 1 228 ? 18.330 -2.450 -12.997 1.00 93.38 228 SER A CA 1
ATOM 1808 C C . SER A 1 228 ? 17.153 -2.840 -12.100 1.00 93.38 228 SER A C 1
ATOM 1810 O O . SER A 1 228 ? 16.827 -2.142 -11.140 1.00 93.38 228 SER A O 1
ATOM 1812 N N . GLU A 1 229 ? 16.534 -3.981 -12.398 1.00 92.88 229 GLU A N 1
ATOM 1813 C CA . GLU A 1 229 ? 15.421 -4.539 -11.614 1.00 92.88 229 GLU A CA 1
ATOM 1814 C C . GLU A 1 229 ? 15.850 -4.772 -10.156 1.00 92.88 229 GLU A C 1
ATOM 1816 O O . GLU A 1 229 ? 15.108 -4.472 -9.223 1.00 92.88 229 GLU A O 1
AT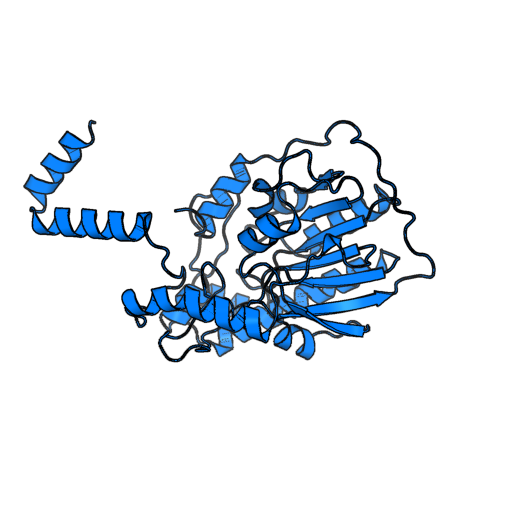OM 1821 N N . GLU A 1 230 ? 17.094 -5.214 -9.957 1.00 95.81 230 GLU A N 1
ATOM 1822 C CA . GLU A 1 230 ? 17.685 -5.465 -8.644 1.00 95.81 230 GLU A CA 1
ATOM 1823 C C . GLU A 1 230 ? 17.854 -4.179 -7.833 1.00 95.81 230 GLU A C 1
ATOM 1825 O O . GLU A 1 230 ? 17.476 -4.154 -6.667 1.00 95.81 230 GLU A O 1
ATOM 1830 N N . ALA A 1 231 ? 18.361 -3.101 -8.443 1.00 95.88 231 ALA A N 1
ATOM 1831 C CA . ALA A 1 231 ? 18.565 -1.831 -7.748 1.00 95.88 231 ALA A CA 1
ATOM 1832 C C . ALA A 1 231 ? 17.232 -1.174 -7.358 1.00 95.88 231 ALA A C 1
ATOM 1834 O O . ALA A 1 231 ? 17.118 -0.572 -6.292 1.00 95.88 231 ALA A O 1
ATOM 1835 N N . ALA A 1 232 ? 16.208 -1.302 -8.207 1.00 95.00 232 ALA A N 1
ATOM 1836 C CA . ALA A 1 232 ? 14.872 -0.820 -7.880 1.00 95.00 232 ALA A CA 1
ATOM 1837 C C . ALA A 1 232 ? 14.230 -1.629 -6.747 1.00 95.00 232 ALA A C 1
ATOM 1839 O O . ALA A 1 232 ? 13.635 -1.041 -5.845 1.00 95.00 232 ALA A O 1
ATOM 1840 N N . ARG A 1 233 ? 14.381 -2.962 -6.759 1.00 96.75 233 ARG A N 1
ATOM 1841 C CA . ARG A 1 233 ? 13.879 -3.815 -5.677 1.00 96.75 233 ARG A CA 1
ATOM 1842 C C . ARG A 1 233 ? 14.637 -3.582 -4.370 1.00 96.75 233 ARG A C 1
ATOM 1844 O O . ARG A 1 233 ? 14.008 -3.587 -3.323 1.00 96.75 233 ARG A O 1
ATOM 1851 N N . GLU A 1 234 ? 15.943 -3.325 -4.411 1.00 97.94 234 GLU A N 1
ATOM 1852 C CA . GLU A 1 234 ? 16.738 -2.944 -3.234 1.00 97.94 234 GLU A CA 1
ATOM 1853 C C . GLU A 1 234 ? 16.225 -1.638 -2.609 1.00 97.94 234 GLU A C 1
ATOM 1855 O O . GLU A 1 234 ? 15.895 -1.628 -1.428 1.00 97.94 234 GLU A O 1
ATOM 1860 N N . ALA A 1 235 ? 16.030 -0.579 -3.404 1.00 96.94 235 ALA A N 1
ATOM 1861 C CA . ALA A 1 235 ? 15.465 0.682 -2.912 1.00 96.94 235 ALA A CA 1
ATOM 1862 C C . ALA A 1 235 ? 14.042 0.516 -2.338 1.00 96.94 235 ALA A C 1
ATOM 1864 O O . ALA A 1 235 ? 13.700 1.100 -1.311 1.00 96.94 235 ALA A O 1
ATOM 1865 N N . TYR A 1 236 ? 13.205 -0.311 -2.970 1.00 97.69 236 TYR A N 1
ATOM 1866 C CA . TYR A 1 236 ? 11.885 -0.667 -2.441 1.00 97.69 236 TYR A CA 1
ATOM 1867 C C . TYR A 1 236 ? 11.981 -1.406 -1.095 1.00 97.69 236 TYR A C 1
ATOM 1869 O O . TYR A 1 236 ? 11.224 -1.110 -0.173 1.00 97.69 236 TYR A O 1
ATOM 1877 N N . ARG A 1 237 ? 12.923 -2.347 -0.954 1.00 98.38 237 ARG A N 1
ATOM 1878 C CA . ARG A 1 237 ? 13.139 -3.114 0.282 1.00 98.38 237 ARG A CA 1
ATOM 1879 C C . ARG A 1 237 ? 13.631 -2.218 1.423 1.00 98.38 237 ARG A C 1
ATOM 1881 O O . ARG A 1 237 ? 13.095 -2.321 2.518 1.00 98.38 237 ARG A O 1
ATOM 1888 N N . GLU A 1 238 ? 14.547 -1.288 1.155 1.00 98.31 238 GLU A N 1
ATOM 1889 C CA . GLU A 1 238 ? 14.960 -0.256 2.123 1.00 98.31 238 GLU A CA 1
ATOM 1890 C C . GLU A 1 238 ? 13.778 0.638 2.541 1.00 98.31 238 GLU A C 1
ATOM 1892 O O . GLU A 1 238 ? 13.604 0.950 3.716 1.00 98.31 238 GLU A O 1
ATOM 1897 N N . THR A 1 239 ? 12.912 1.009 1.593 1.00 98.12 239 THR A N 1
ATOM 1898 C CA . THR A 1 239 ? 11.686 1.772 1.892 1.00 98.12 239 THR A CA 1
ATOM 1899 C C . THR A 1 239 ? 10.742 0.980 2.797 1.00 98.12 239 THR A C 1
ATOM 1901 O O . THR A 1 239 ? 10.143 1.545 3.714 1.00 98.12 239 THR A O 1
ATOM 1904 N N . LEU A 1 240 ? 10.616 -0.329 2.551 1.00 98.62 240 LEU A N 1
ATOM 1905 C CA . LEU A 1 240 ? 9.817 -1.234 3.372 1.00 98.62 240 LEU A CA 1
ATOM 1906 C C . LEU A 1 240 ? 10.381 -1.347 4.795 1.00 98.62 240 LEU A C 1
ATOM 1908 O O . LEU A 1 240 ? 9.613 -1.306 5.749 1.00 98.62 240 LEU A O 1
ATOM 1912 N N . GLU A 1 241 ? 11.701 -1.439 4.954 1.00 98.56 241 GLU A N 1
ATOM 1913 C CA . GLU A 1 241 ? 12.354 -1.414 6.271 1.00 98.56 241 GLU A CA 1
ATOM 1914 C C . GLU A 1 241 ? 12.014 -0.128 7.035 1.00 98.56 241 GLU A C 1
ATOM 1916 O O . GLU A 1 241 ? 11.545 -0.202 8.169 1.00 98.56 241 GLU A O 1
ATOM 1921 N N . ILE A 1 242 ? 12.142 1.033 6.383 1.00 98.31 242 ILE A N 1
ATOM 1922 C CA . ILE A 1 242 ? 11.845 2.343 6.983 1.00 98.31 242 ILE A CA 1
ATOM 1923 C C . ILE A 1 242 ? 10.389 2.426 7.460 1.00 98.31 242 ILE A C 1
ATOM 1925 O O . ILE A 1 242 ? 10.136 2.792 8.606 1.00 98.31 242 ILE A O 1
ATOM 1929 N N . VAL A 1 243 ? 9.409 2.064 6.623 1.00 98.50 243 VAL A N 1
ATOM 1930 C CA . VAL A 1 243 ? 7.999 2.126 7.051 1.00 98.50 243 VAL A CA 1
ATOM 1931 C C . VAL A 1 243 ? 7.682 1.107 8.145 1.00 98.50 243 VAL A C 1
ATOM 1933 O O . VAL A 1 243 ? 6.830 1.370 8.989 1.00 98.50 243 VAL A O 1
ATOM 1936 N N . LEU A 1 244 ? 8.370 -0.037 8.194 1.00 98.69 244 LEU A N 1
ATOM 1937 C CA . LEU A 1 244 ? 8.177 -1.013 9.268 1.00 98.69 244 LEU A CA 1
ATOM 1938 C C . LEU A 1 244 ? 8.688 -0.507 10.627 1.00 98.69 244 LEU A C 1
ATOM 1940 O O . LEU A 1 244 ? 8.104 -0.873 11.648 1.00 98.69 244 LEU A O 1
ATOM 1944 N N . GLU A 1 245 ? 9.700 0.366 10.668 1.00 98.56 245 GLU A N 1
ATOM 1945 C CA . GLU A 1 245 ? 10.113 1.059 11.903 1.00 98.56 245 GLU A CA 1
ATOM 1946 C C . GLU A 1 245 ? 9.015 2.005 12.422 1.00 98.56 245 GLU A C 1
ATOM 1948 O O . GLU A 1 245 ? 8.727 2.063 13.626 1.00 98.56 245 GLU A O 1
ATOM 1953 N N . ASP A 1 246 ? 8.345 2.707 11.510 1.00 98.69 246 ASP A N 1
ATOM 1954 C CA . ASP A 1 246 ? 7.202 3.566 11.817 1.00 98.69 246 ASP A CA 1
ATOM 1955 C C . ASP A 1 246 ? 5.969 2.759 12.251 1.00 98.69 246 ASP A C 1
ATOM 1957 O O . ASP A 1 246 ? 5.298 3.112 13.225 1.00 98.69 246 ASP A O 1
ATOM 1961 N N . VAL A 1 247 ? 5.709 1.616 11.610 1.00 98.69 247 VAL A N 1
ATOM 1962 C CA . VAL A 1 247 ? 4.666 0.673 12.037 1.00 98.69 247 VAL A CA 1
ATOM 1963 C C . VAL A 1 247 ? 4.967 0.119 13.431 1.00 98.69 247 VAL A C 1
ATOM 1965 O O . VAL A 1 247 ? 4.062 0.055 14.261 1.00 98.69 247 VAL A O 1
ATOM 1968 N N . ASP A 1 248 ? 6.214 -0.240 13.747 1.00 98.38 248 ASP A N 1
ATOM 1969 C CA . ASP A 1 248 ? 6.595 -0.671 15.100 1.00 98.38 248 ASP A CA 1
ATOM 1970 C C . ASP A 1 248 ? 6.377 0.449 16.135 1.00 98.38 248 ASP A C 1
ATOM 1972 O O . ASP A 1 248 ? 5.908 0.205 17.252 1.00 98.38 248 ASP A O 1
ATOM 1976 N N . THR A 1 249 ? 6.632 1.701 15.750 1.00 98.44 249 THR A N 1
ATOM 1977 C CA . THR A 1 249 ? 6.311 2.879 16.569 1.00 98.44 249 THR A CA 1
ATOM 1978 C C . THR A 1 249 ? 4.807 3.013 16.801 1.00 98.44 249 THR A C 1
ATOM 1980 O O . THR A 1 249 ? 4.385 3.194 17.947 1.00 98.44 249 THR A O 1
ATOM 1983 N N . LEU A 1 250 ? 3.979 2.844 15.768 1.00 98.56 250 LEU A N 1
ATOM 1984 C CA . LEU A 1 250 ? 2.523 2.818 15.914 1.00 98.56 250 LEU A CA 1
ATOM 1985 C C . LEU A 1 250 ? 2.085 1.694 16.868 1.00 98.56 250 LEU A C 1
ATOM 1987 O O . LEU A 1 250 ? 1.359 1.949 17.829 1.00 98.56 250 LEU A O 1
ATOM 1991 N N . LEU A 1 251 ? 2.586 0.469 16.677 1.00 98.19 251 LEU A N 1
ATOM 1992 C CA . LEU A 1 251 ? 2.263 -0.699 17.508 1.00 98.19 251 LEU A CA 1
ATOM 1993 C C . LEU A 1 251 ? 2.594 -0.495 18.995 1.00 98.19 251 LEU A C 1
ATOM 1995 O O . LEU A 1 251 ? 1.908 -1.048 19.860 1.00 98.19 251 LEU A O 1
ATOM 1999 N N . LYS A 1 252 ? 3.629 0.285 19.331 1.00 97.19 252 LYS A N 1
ATOM 2000 C CA . LYS A 1 252 ? 3.968 0.642 20.724 1.00 97.19 252 LYS A CA 1
ATOM 2001 C C . LYS A 1 252 ? 2.918 1.528 21.396 1.00 97.19 252 LYS A C 1
ATOM 2003 O O . LYS A 1 252 ? 2.817 1.478 22.619 1.00 97.19 252 LYS A O 1
ATOM 2008 N N . ASN A 1 253 ? 2.136 2.274 20.622 1.00 97.31 253 ASN A N 1
ATOM 2009 C CA . ASN A 1 253 ? 1.177 3.262 21.117 1.00 97.31 253 ASN A CA 1
ATOM 2010 C C . ASN A 1 253 ? -0.287 2.803 21.031 1.00 97.31 253 ASN A C 1
ATOM 2012 O O . ASN A 1 253 ? -1.168 3.476 21.558 1.00 97.31 253 ASN A O 1
ATOM 2016 N N . ILE A 1 254 ? -0.561 1.652 20.409 1.00 96.56 254 ILE A N 1
ATOM 2017 C CA . ILE A 1 254 ? -1.926 1.141 20.226 1.00 96.56 254 ILE A CA 1
ATOM 2018 C C . ILE A 1 254 ? -2.125 -0.244 20.852 1.00 96.56 254 ILE A C 1
ATOM 2020 O O . ILE A 1 254 ? -1.180 -0.980 21.143 1.00 96.56 254 ILE A O 1
ATOM 2024 N N . ALA A 1 255 ? -3.392 -0.599 21.059 1.00 94.81 255 ALA A N 1
ATOM 2025 C CA . ALA A 1 255 ? -3.833 -1.880 21.598 1.00 94.81 255 ALA A CA 1
ATOM 2026 C C . ALA A 1 255 ? -5.000 -2.447 20.773 1.00 94.81 255 ALA A C 1
ATOM 2028 O O . ALA A 1 255 ? -5.670 -1.713 20.045 1.00 94.81 255 ALA A O 1
ATOM 2029 N N . GLY A 1 256 ? -5.261 -3.740 20.937 1.00 96.06 256 GLY A N 1
ATOM 2030 C CA . GLY A 1 256 ? -6.256 -4.509 20.201 1.00 96.06 256 GLY A CA 1
ATOM 2031 C C . GLY A 1 256 ? -5.625 -5.499 19.225 1.00 96.06 256 GLY A C 1
ATOM 2032 O O . GLY A 1 256 ? -4.414 -5.738 19.238 1.00 96.06 256 GLY A O 1
ATOM 2033 N N . LYS A 1 257 ? -6.471 -6.069 18.368 1.00 97.81 257 LYS A N 1
ATOM 2034 C CA . LYS A 1 257 ? -6.043 -6.944 17.274 1.00 97.81 257 LYS A CA 1
ATOM 2035 C C . LYS A 1 257 ? -5.655 -6.105 16.064 1.00 97.81 257 LYS A C 1
ATOM 2037 O O . LYS A 1 257 ? -6.528 -5.558 15.383 1.00 97.81 257 LYS A O 1
ATOM 2042 N N . VAL A 1 258 ? -4.359 -6.016 15.800 1.00 98.62 258 VAL A N 1
ATOM 2043 C CA . VAL A 1 258 ? -3.807 -5.274 14.667 1.00 98.62 258 VAL A CA 1
ATOM 2044 C C . VAL A 1 258 ? -3.515 -6.244 13.530 1.00 98.62 258 VAL A C 1
ATOM 2046 O O . VAL A 1 258 ? -2.906 -7.291 13.737 1.00 98.62 258 VAL A O 1
ATOM 2049 N N . VAL A 1 259 ? -3.941 -5.895 12.323 1.00 98.88 259 VAL A N 1
ATOM 2050 C CA . VAL A 1 259 ? -3.557 -6.590 11.095 1.00 98.88 259 VAL A CA 1
ATOM 2051 C C . VAL A 1 259 ? -2.664 -5.669 10.283 1.00 98.88 259 VAL A C 1
ATOM 2053 O O . VAL A 1 259 ? -3.061 -4.547 9.990 1.00 98.88 259 VAL A O 1
ATOM 2056 N N . ILE A 1 260 ? -1.483 -6.146 9.893 1.00 98.88 260 ILE A N 1
ATOM 2057 C CA . ILE A 1 260 ? -0.620 -5.473 8.917 1.00 98.88 260 ILE A CA 1
ATOM 2058 C C . ILE A 1 260 ? -0.761 -6.203 7.585 1.00 98.88 260 ILE A C 1
ATOM 2060 O O . ILE A 1 260 ? -0.556 -7.418 7.490 1.00 98.88 260 ILE A O 1
ATOM 2064 N N . SER A 1 261 ? -1.164 -5.457 6.567 1.00 98.81 261 SER A N 1
ATOM 2065 C CA . SER A 1 261 ? -1.459 -5.948 5.232 1.00 98.81 261 SER A CA 1
ATOM 2066 C C . SER A 1 261 ? -1.112 -4.893 4.183 1.00 98.81 261 SER A C 1
ATOM 2068 O O . SER A 1 261 ? -0.380 -3.938 4.439 1.00 98.81 261 SER A O 1
ATOM 2070 N N . SER A 1 262 ? -1.612 -5.094 2.974 1.00 98.69 262 SER A N 1
ATOM 2071 C CA . SER A 1 262 ? -1.370 -4.238 1.832 1.00 98.69 262 SER A CA 1
ATOM 2072 C C . SER A 1 262 ? -2.603 -4.177 0.946 1.00 98.69 262 SER A C 1
ATOM 2074 O O . SER A 1 262 ? -3.393 -5.125 0.886 1.00 98.69 262 SER A O 1
ATOM 2076 N N . ASP A 1 263 ? -2.776 -3.055 0.263 1.00 98.12 263 ASP A N 1
ATOM 2077 C CA . ASP A 1 263 ? -3.830 -2.865 -0.719 1.00 98.12 263 ASP A CA 1
ATOM 2078 C C . ASP A 1 263 ? -3.541 -3.636 -2.022 1.00 98.12 263 ASP A C 1
ATOM 2080 O O . ASP A 1 263 ? -4.468 -4.179 -2.629 1.00 98.12 263 ASP A O 1
ATOM 2084 N N . HIS A 1 264 ? -2.276 -3.759 -2.428 1.00 98.31 264 HIS A N 1
ATOM 2085 C CA . HIS A 1 264 ? -1.767 -4.586 -3.530 1.00 98.31 264 HIS A CA 1
ATOM 2086 C C . HIS A 1 264 ? -0.238 -4.735 -3.442 1.00 98.31 264 HIS A C 1
ATOM 2088 O O . HIS A 1 264 ? 0.398 -4.119 -2.612 1.00 98.31 264 HIS A O 1
ATOM 2094 N N . GLY A 1 265 ? 0.388 -5.535 -4.304 1.00 97.75 265 GLY A N 1
ATOM 2095 C CA . GLY A 1 265 ? 1.853 -5.593 -4.424 1.00 97.75 265 GLY A CA 1
ATOM 2096 C C . GLY A 1 265 ? 2.402 -4.810 -5.620 1.00 97.75 265 GLY A C 1
ATOM 2097 O O . GLY A 1 265 ? 1.705 -3.980 -6.200 1.00 97.75 265 GLY A O 1
ATOM 2098 N N . GLU A 1 266 ? 3.635 -5.118 -6.029 1.00 96.12 266 GLU A N 1
ATOM 2099 C CA . GLU A 1 266 ? 4.383 -4.384 -7.061 1.00 96.12 266 GLU A CA 1
ATOM 2100 C C . GLU A 1 266 ? 5.081 -5.336 -8.051 1.00 96.12 266 GLU A C 1
ATOM 2102 O O . GLU A 1 266 ? 5.568 -6.402 -7.656 1.00 96.12 266 GLU A O 1
ATOM 2107 N N . MET A 1 267 ? 5.170 -4.966 -9.335 1.00 95.06 267 MET A N 1
ATOM 2108 C CA . MET A 1 267 ? 5.958 -5.717 -10.329 1.00 95.06 267 MET A CA 1
ATOM 2109 C C . MET A 1 267 ? 7.323 -5.064 -10.574 1.00 95.06 267 MET A C 1
ATOM 2111 O O . MET A 1 267 ? 7.405 -3.866 -10.849 1.00 95.06 267 MET A O 1
ATOM 2115 N N . PHE A 1 268 ? 8.381 -5.877 -10.601 1.00 93.25 268 PHE A N 1
ATOM 2116 C CA . PHE A 1 268 ? 9.770 -5.452 -10.838 1.00 93.25 268 PHE A CA 1
ATOM 2117 C C . PHE A 1 268 ? 10.338 -5.936 -12.178 1.00 93.25 268 PHE A C 1
ATOM 2119 O O . PHE A 1 268 ? 11.526 -5.774 -12.439 1.00 93.25 268 PHE A O 1
ATOM 2126 N N . GLY A 1 269 ? 9.512 -6.526 -13.043 1.00 90.25 269 GLY A N 1
ATOM 2127 C CA . GLY A 1 269 ? 9.936 -7.076 -14.334 1.00 90.25 269 GLY A CA 1
ATOM 2128 C C . GLY A 1 269 ? 9.576 -8.542 -14.532 1.00 90.25 269 GLY A C 1
ATOM 2129 O O . GLY A 1 269 ? 10.042 -9.176 -15.485 1.00 90.25 269 GLY A O 1
ATOM 2130 N N . GLU A 1 270 ? 8.745 -9.116 -13.666 1.00 91.69 270 GLU A N 1
ATOM 2131 C CA . GLU A 1 270 ? 8.304 -10.492 -13.812 1.00 91.69 270 GLU A CA 1
ATOM 2132 C C . GLU A 1 270 ? 7.459 -10.677 -15.076 1.00 91.69 270 GLU A C 1
ATOM 2134 O O . GLU A 1 270 ? 6.751 -9.787 -15.560 1.00 91.69 270 GLU A O 1
ATOM 2139 N N . ARG A 1 271 ? 7.508 -11.899 -15.611 1.00 89.62 271 ARG A N 1
ATOM 2140 C CA . ARG A 1 271 ? 6.738 -12.321 -16.782 1.00 89.62 271 ARG A CA 1
ATOM 2141 C C . ARG A 1 271 ? 5.838 -13.509 -16.422 1.00 89.62 271 ARG A C 1
ATOM 2143 O O . ARG A 1 271 ? 6.100 -14.630 -16.861 1.00 89.62 271 ARG A O 1
ATOM 2150 N N . PRO A 1 272 ? 4.773 -13.293 -15.631 1.00 89.12 272 PRO A N 1
ATOM 2151 C CA . PRO A 1 272 ? 3.922 -14.380 -15.139 1.00 89.12 272 PRO A CA 1
ATOM 2152 C C . PRO A 1 272 ? 3.086 -15.041 -16.245 1.00 89.12 272 PRO A C 1
ATOM 2154 O O . PRO A 1 272 ? 2.586 -16.153 -16.076 1.00 89.12 272 PRO A O 1
ATOM 2157 N N . TYR A 1 273 ? 2.934 -14.374 -17.393 1.00 88.75 273 TYR A N 1
ATOM 2158 C CA . TYR A 1 273 ? 2.089 -14.824 -18.492 1.00 88.75 273 TYR A CA 1
ATOM 2159 C C . TYR A 1 273 ? 2.872 -14.954 -19.796 1.00 88.75 273 TYR A C 1
ATOM 2161 O O . TYR A 1 273 ? 3.535 -14.020 -20.236 1.00 88.75 273 TYR A O 1
ATOM 2169 N N . LEU A 1 274 ? 2.744 -16.112 -20.452 1.00 80.19 274 LEU A N 1
ATOM 2170 C CA . LEU A 1 274 ? 3.535 -16.491 -21.629 1.00 80.19 274 LEU A CA 1
ATOM 2171 C C . LEU A 1 274 ? 3.487 -15.456 -22.766 1.00 80.19 274 LEU A C 1
ATOM 2173 O O . LEU A 1 274 ? 4.516 -15.151 -23.370 1.00 80.19 274 LEU A O 1
ATOM 2177 N N . LEU A 1 275 ? 2.298 -14.926 -23.061 1.00 82.44 275 LEU A N 1
ATOM 2178 C CA . LEU A 1 275 ? 2.070 -14.020 -24.193 1.00 82.44 275 LEU A CA 1
ATOM 2179 C C . LEU A 1 275 ? 2.157 -12.536 -23.816 1.00 82.44 275 LEU A C 1
ATOM 2181 O O . LEU A 1 275 ? 2.017 -11.683 -24.689 1.00 82.44 275 LEU A O 1
ATOM 2185 N N . LEU A 1 276 ? 2.411 -12.224 -22.543 1.00 82.69 276 LEU A N 1
ATOM 2186 C CA . LEU A 1 276 ? 2.721 -10.867 -22.104 1.00 82.69 276 LEU A CA 1
ATOM 2187 C C . LEU A 1 276 ? 4.235 -10.720 -21.941 1.00 82.69 276 LEU A C 1
ATOM 2189 O O . LEU A 1 276 ? 4.937 -11.689 -21.651 1.00 82.69 276 LEU A O 1
ATOM 2193 N N . GLY A 1 277 ? 4.742 -9.513 -22.179 1.00 82.06 277 GLY A N 1
ATOM 2194 C CA . GLY A 1 277 ? 6.115 -9.141 -21.852 1.00 82.06 277 GLY A CA 1
ATOM 2195 C C . GLY A 1 277 ? 6.331 -9.027 -20.342 1.00 82.06 277 GLY A C 1
ATOM 2196 O O . GLY A 1 277 ? 5.457 -9.377 -19.547 1.00 82.06 277 GLY A O 1
ATOM 2197 N N . LYS A 1 278 ? 7.508 -8.526 -19.955 1.00 87.06 278 LYS A N 1
ATOM 2198 C CA . LYS A 1 278 ? 7.770 -8.164 -18.558 1.00 87.06 278 LYS A CA 1
ATOM 2199 C C . LYS A 1 278 ? 6.775 -7.096 -18.109 1.00 87.06 278 LYS A C 1
ATOM 2201 O O . LYS A 1 278 ? 6.506 -6.155 -18.862 1.00 87.06 278 LYS A O 1
ATOM 2206 N N . LEU A 1 279 ? 6.238 -7.272 -16.912 1.00 88.50 279 LEU A N 1
ATOM 2207 C CA . LEU A 1 279 ? 5.358 -6.315 -16.265 1.00 88.50 279 LEU A CA 1
ATOM 2208 C C . LEU A 1 279 ? 6.167 -5.545 -15.228 1.00 88.50 279 LEU A C 1
ATOM 2210 O O . LEU A 1 279 ? 6.979 -6.126 -14.518 1.00 88.50 279 LEU A O 1
ATOM 2214 N N . TYR A 1 280 ? 5.918 -4.249 -15.164 1.00 89.81 280 TYR A N 1
ATOM 2215 C CA . TYR A 1 280 ? 6.485 -3.340 -14.181 1.00 89.81 280 TYR A CA 1
ATOM 2216 C C . TYR A 1 280 ? 5.338 -2.562 -13.567 1.00 89.81 280 TYR A C 1
ATOM 2218 O O . TYR A 1 280 ? 4.302 -2.390 -14.228 1.00 89.81 280 TYR A O 1
ATOM 2226 N N . GLU A 1 281 ? 5.548 -2.090 -12.344 1.00 89.81 281 GLU A N 1
ATOM 2227 C CA . GLU A 1 281 ? 4.532 -1.365 -11.595 1.00 89.81 281 GLU A CA 1
ATOM 2228 C C . GLU A 1 281 ? 3.255 -2.221 -11.396 1.00 89.81 281 GLU A C 1
ATOM 2230 O O . GLU A 1 281 ? 3.234 -3.437 -11.614 1.00 89.81 281 GLU A O 1
ATOM 2235 N N . HIS A 1 282 ? 2.139 -1.597 -11.048 1.00 89.44 282 HIS A N 1
ATOM 2236 C CA . HIS A 1 282 ? 0.896 -2.289 -10.721 1.00 89.44 282 HIS A CA 1
ATOM 2237 C C . HIS A 1 282 ? -0.299 -1.770 -11.538 1.00 89.44 282 HIS A C 1
ATOM 2239 O O . HIS A 1 282 ? -1.197 -2.536 -11.917 1.00 89.44 282 HIS A O 1
ATOM 2245 N N . TYR A 1 283 ? -0.288 -0.494 -11.925 1.00 82.62 283 TYR A N 1
ATOM 2246 C CA . TYR A 1 283 ? -1.439 0.146 -12.548 1.00 82.62 283 TYR A CA 1
ATOM 2247 C C . TYR A 1 283 ? -1.876 -0.514 -13.863 1.00 82.62 283 TYR A C 1
ATOM 2249 O O . TYR A 1 283 ? -1.142 -0.643 -14.846 1.00 82.62 283 TYR A O 1
ATOM 2257 N N . ARG A 1 284 ? -3.153 -0.925 -13.888 1.00 80.50 284 ARG A N 1
ATOM 2258 C CA . ARG A 1 284 ? -3.850 -1.570 -15.024 1.00 80.50 284 ARG A CA 1
ATOM 2259 C C . ARG A 1 284 ? -3.289 -2.921 -15.486 1.00 80.50 284 ARG A C 1
ATOM 2261 O O . ARG A 1 284 ? -3.850 -3.472 -16.454 1.00 80.50 284 ARG A O 1
ATOM 2268 N N . ASN A 1 285 ? -2.297 -3.477 -14.795 1.00 88.06 285 ASN A N 1
ATOM 2269 C CA . ASN A 1 285 ? -1.768 -4.812 -15.056 1.00 88.06 285 ASN A CA 1
ATOM 2270 C C . ASN A 1 285 ? -2.858 -5.900 -14.878 1.00 88.06 285 ASN A C 1
ATOM 2272 O O . ASN A 1 285 ? -3.917 -5.660 -14.269 1.00 88.06 285 ASN A O 1
ATOM 2276 N N . PRO A 1 286 ? -2.690 -7.087 -15.499 1.00 92.06 286 PRO A N 1
ATOM 2277 C CA . PRO A 1 286 ? -3.462 -8.264 -15.102 1.00 92.06 286 PRO A CA 1
ATOM 2278 C C . PRO A 1 286 ? -3.229 -8.578 -13.618 1.00 92.06 286 PRO A C 1
ATOM 2280 O O . PRO A 1 286 ? -2.205 -8.201 -13.062 1.00 92.06 286 PRO A O 1
ATOM 2283 N N . LYS A 1 287 ? -4.155 -9.304 -12.989 1.00 95.56 287 LYS A N 1
ATOM 2284 C CA . LYS A 1 287 ? -3.930 -9.887 -11.664 1.00 95.56 287 LYS A CA 1
ATOM 2285 C C . LYS A 1 287 ? -2.726 -10.821 -11.744 1.00 95.56 287 LYS A C 1
ATOM 2287 O O . LYS A 1 287 ? -2.660 -11.620 -12.667 1.00 95.56 287 LYS A O 1
ATOM 2292 N N . THR A 1 288 ? -1.812 -10.742 -10.792 1.00 96.50 288 THR A N 1
ATOM 2293 C CA . THR A 1 288 ? -0.658 -11.643 -10.663 1.00 96.50 288 THR A CA 1
ATOM 2294 C C . THR A 1 288 ? -0.505 -12.025 -9.195 1.00 96.50 288 THR A C 1
ATOM 2296 O O . THR A 1 288 ? -1.194 -11.473 -8.332 1.00 96.50 288 THR A O 1
ATOM 2299 N N . VAL A 1 289 ? 0.356 -12.997 -8.886 1.00 97.69 289 VAL A N 1
ATOM 2300 C CA . VAL A 1 289 ? 0.620 -13.335 -7.479 1.00 97.69 289 VAL A CA 1
ATOM 2301 C C . VAL A 1 289 ? 1.322 -12.161 -6.806 1.00 97.69 289 VAL A C 1
ATOM 2303 O O . VAL A 1 289 ? 0.949 -11.787 -5.706 1.00 97.69 289 VAL A O 1
ATOM 2306 N N . GLU A 1 290 ? 2.262 -11.544 -7.505 1.00 97.44 290 GLU A N 1
ATOM 2307 C CA . GLU A 1 290 ? 3.059 -10.409 -7.061 1.00 97.44 290 GLU A CA 1
ATOM 2308 C C . GLU A 1 290 ? 2.192 -9.176 -6.769 1.00 97.44 290 GLU A C 1
ATOM 2310 O O . GLU A 1 290 ? 2.469 -8.478 -5.807 1.00 97.44 290 GLU A O 1
ATOM 2315 N N . LEU A 1 291 ? 1.112 -8.945 -7.530 1.00 96.88 291 LEU A N 1
ATOM 2316 C CA . LEU A 1 291 ? 0.202 -7.810 -7.319 1.00 96.88 291 LEU A CA 1
ATOM 2317 C C . LEU A 1 291 ? -0.938 -8.090 -6.344 1.00 96.88 291 LEU A C 1
ATOM 2319 O O . LEU A 1 291 ? -1.430 -7.170 -5.703 1.00 96.88 291 LEU A O 1
ATOM 2323 N N . CYS A 1 292 ? -1.431 -9.326 -6.267 1.00 98.12 292 CYS A N 1
ATOM 2324 C CA . CYS A 1 292 ? -2.645 -9.609 -5.502 1.00 98.12 292 CYS A CA 1
ATOM 2325 C C . CYS A 1 292 ? -2.395 -10.397 -4.217 1.00 98.12 292 CYS A C 1
ATOM 2327 O O . CYS A 1 292 ? -3.266 -10.385 -3.355 1.00 98.12 292 CYS A O 1
ATOM 2329 N N . LYS A 1 293 ? -1.279 -11.118 -4.070 1.00 98.50 293 LYS A N 1
ATOM 2330 C CA . LYS A 1 293 ? -0.971 -11.849 -2.835 1.00 98.50 293 LYS A CA 1
ATOM 2331 C C . LYS A 1 293 ? -0.283 -10.899 -1.859 1.00 98.50 293 LYS A C 1
ATOM 2333 O O . LYS A 1 293 ? 0.897 -10.596 -2.013 1.00 98.50 293 LYS A O 1
ATOM 2338 N N . VAL A 1 294 ? -1.030 -10.470 -0.851 1.00 98.75 294 VAL A N 1
ATOM 2339 C CA . VAL A 1 294 ? -0.609 -9.458 0.126 1.00 98.75 294 VAL A CA 1
ATOM 2340 C C . VAL A 1 294 ? -0.339 -10.091 1.492 1.00 98.75 294 VAL A C 1
ATOM 2342 O O . VAL A 1 294 ? -0.942 -11.131 1.805 1.00 98.75 294 VAL A O 1
ATOM 2345 N N . PRO A 1 295 ? 0.561 -9.509 2.309 1.00 98.75 295 PRO A N 1
ATOM 2346 C CA . PRO A 1 295 ? 0.781 -9.974 3.672 1.00 98.75 295 PRO A CA 1
ATOM 2347 C C . PRO A 1 295 ? -0.486 -9.871 4.510 1.00 98.75 295 PRO A C 1
ATOM 2349 O O . PRO A 1 295 ? -1.358 -9.041 4.265 1.00 98.75 295 PRO A O 1
ATOM 2352 N N . TRP A 1 296 ? -0.599 -10.760 5.486 1.00 98.81 296 TRP A N 1
ATOM 2353 C CA . TRP A 1 296 ? -1.644 -10.713 6.497 1.00 98.81 296 TRP A CA 1
ATOM 2354 C C . TRP A 1 296 ? -1.036 -11.133 7.829 1.00 98.81 296 TRP A C 1
ATOM 2356 O O . TRP A 1 296 ? -1.083 -12.306 8.207 1.00 98.81 296 TRP A O 1
ATOM 2366 N N . LEU A 1 297 ? -0.375 -10.177 8.481 1.00 98.88 297 LEU A N 1
ATOM 2367 C CA . LEU A 1 297 ? 0.284 -10.362 9.768 1.00 98.88 297 LEU A CA 1
ATOM 2368 C C . LEU A 1 297 ? -0.668 -9.949 10.886 1.00 98.88 297 LEU A C 1
ATOM 2370 O O . LEU A 1 297 ? -1.035 -8.779 10.981 1.00 98.88 297 LEU A O 1
ATOM 2374 N N . ILE A 1 298 ? -1.041 -10.894 11.743 1.00 98.75 298 ILE A N 1
ATOM 2375 C CA . ILE A 1 298 ? -1.859 -10.616 12.926 1.00 98.75 298 ILE A CA 1
ATOM 2376 C C . ILE A 1 298 ? -0.939 -10.368 14.120 1.00 98.75 298 ILE A C 1
ATOM 2378 O O . ILE A 1 298 ? -0.123 -11.221 14.475 1.00 98.75 298 ILE A O 1
ATOM 2382 N N . VAL A 1 299 ? -1.108 -9.214 14.762 1.00 98.19 299 VAL A N 1
ATOM 2383 C CA . VAL A 1 299 ? -0.387 -8.805 15.969 1.00 98.19 299 VAL A CA 1
ATOM 2384 C C . VAL A 1 299 ? -1.398 -8.479 17.064 1.00 98.19 299 VAL A C 1
ATOM 2386 O O . VAL A 1 299 ? -2.216 -7.571 16.930 1.00 98.19 299 VAL A O 1
ATOM 2389 N N . GLU A 1 300 ? -1.323 -9.200 18.178 1.00 96.38 300 GLU A N 1
ATOM 2390 C CA . GLU A 1 300 ? -2.140 -8.922 19.362 1.00 96.38 300 GLU A CA 1
ATOM 2391 C C . GLU A 1 300 ? -1.406 -7.931 20.273 1.00 96.38 300 GLU A C 1
ATOM 2393 O O . GLU A 1 300 ? -0.278 -8.182 20.712 1.00 96.38 300 GLU A O 1
ATOM 2398 N N . ARG A 1 301 ? -2.030 -6.784 20.560 1.00 92.75 301 ARG A N 1
ATOM 2399 C CA . ARG A 1 301 ? -1.452 -5.720 21.393 1.00 92.75 301 ARG A CA 1
ATOM 2400 C C . ARG A 1 301 ? -2.312 -5.472 22.629 1.00 92.75 301 ARG A C 1
ATOM 2402 O O . ARG A 1 301 ? -3.486 -5.136 22.535 1.00 92.75 301 ARG A O 1
ATOM 2409 N N . GLY A 1 302 ? -1.715 -5.574 23.814 1.00 85.12 302 GLY A N 1
ATOM 2410 C CA . GLY A 1 302 ? -2.449 -5.422 25.075 1.00 85.12 302 GLY A CA 1
ATOM 2411 C C . GLY A 1 302 ? -3.430 -6.572 25.347 1.00 85.12 302 GLY A C 1
ATOM 2412 O O . GLY A 1 302 ? -3.423 -7.591 24.666 1.00 85.12 302 GLY A O 1
ATOM 2413 N N . SER A 1 303 ? -4.248 -6.439 26.396 1.00 72.81 303 SER A N 1
ATOM 2414 C CA . SER A 1 303 ? -5.128 -7.521 26.874 1.00 72.81 303 SER A CA 1
ATOM 2415 C C . SER A 1 303 ? -6.608 -7.357 26.513 1.00 72.81 303 SER A C 1
ATOM 2417 O O . SER A 1 303 ? -7.402 -8.247 26.818 1.00 72.81 303 SER A O 1
ATOM 2419 N N . LYS A 1 304 ? -7.011 -6.233 25.902 1.00 82.88 304 LYS A N 1
ATOM 2420 C CA . LYS A 1 304 ? -8.417 -5.933 25.591 1.00 82.88 304 LYS A CA 1
ATOM 2421 C C . LYS A 1 304 ? -8.583 -5.414 24.165 1.00 82.88 304 LYS A C 1
ATOM 2423 O O . LYS A 1 304 ? -7.882 -4.493 23.759 1.00 82.88 304 LYS A O 1
ATOM 2428 N N . ARG A 1 305 ? -9.559 -5.995 23.461 1.00 89.75 305 ARG A N 1
ATOM 2429 C CA . ARG A 1 305 ? -10.078 -5.528 22.168 1.00 89.75 305 ARG A CA 1
ATOM 2430 C C . ARG A 1 305 ? -10.852 -4.215 22.336 1.00 89.75 305 ARG A C 1
ATOM 2432 O O . ARG A 1 305 ? -11.326 -3.907 23.436 1.00 89.75 305 ARG A O 1
ATOM 2439 N N . ARG A 1 306 ? -11.008 -3.468 21.244 1.00 89.94 306 ARG A N 1
ATOM 2440 C CA . ARG A 1 306 ? -11.832 -2.246 21.200 1.00 89.94 306 ARG A CA 1
ATOM 2441 C C . ARG A 1 306 ? -13.323 -2.604 21.288 1.00 89.94 306 ARG A C 1
ATOM 2443 O O . ARG A 1 306 ? -13.750 -3.623 20.751 1.00 89.94 306 ARG A O 1
ATOM 2450 N N . ASN A 1 307 ? -14.127 -1.772 21.955 1.00 90.38 307 ASN A N 1
ATOM 2451 C CA . ASN A 1 307 ? -15.588 -1.922 21.952 1.00 90.38 307 ASN A CA 1
ATOM 2452 C C . ASN A 1 307 ? -16.177 -1.086 20.811 1.00 90.38 307 ASN A C 1
ATOM 2454 O O . ASN A 1 307 ? -16.342 0.125 20.958 1.00 90.38 307 ASN A O 1
ATOM 2458 N N . ILE A 1 308 ? -16.424 -1.728 19.671 1.00 92.50 308 ILE A N 1
ATOM 2459 C CA . ILE A 1 308 ? -16.818 -1.049 18.436 1.00 92.50 308 ILE A CA 1
ATOM 2460 C C . ILE A 1 308 ? -18.294 -0.649 18.480 1.00 92.50 308 ILE A C 1
ATOM 2462 O O . ILE A 1 308 ? -19.161 -1.456 18.810 1.00 92.50 308 ILE A O 1
ATOM 2466 N N . THR A 1 309 ? -18.580 0.602 18.125 1.00 89.06 309 THR A N 1
ATOM 2467 C CA . THR A 1 309 ? -19.945 1.147 18.089 1.00 89.06 309 THR A CA 1
ATOM 2468 C C . THR A 1 309 ? -20.250 1.777 16.737 1.00 89.06 309 THR A C 1
ATOM 2470 O O . THR A 1 309 ? -19.436 2.514 16.176 1.00 89.06 309 THR A O 1
ATOM 2473 N N . VAL A 1 310 ? -21.454 1.516 16.233 1.00 84.88 310 VAL A N 1
ATOM 2474 C CA . VAL A 1 310 ? -22.003 2.169 15.043 1.00 84.88 310 VAL A CA 1
ATOM 2475 C C . VAL A 1 310 ? -22.803 3.371 15.538 1.00 84.88 310 VAL A C 1
ATOM 2477 O O . VAL A 1 310 ? -23.873 3.213 16.119 1.00 84.88 310 VAL A O 1
ATOM 2480 N N . GLU A 1 311 ? -22.261 4.571 15.366 1.00 74.19 311 GLU A N 1
ATOM 2481 C CA . GLU A 1 311 ? -22.952 5.822 15.691 1.00 74.19 311 GLU A CA 1
ATOM 2482 C C . GLU A 1 311 ? -23.009 6.659 14.419 1.00 74.19 311 GLU A C 1
ATOM 2484 O O . GLU A 1 311 ? -22.015 6.732 13.689 1.00 74.19 311 GLU A O 1
ATOM 2489 N N . SER A 1 312 ? -24.160 7.282 14.155 1.00 57.09 312 SER A N 1
ATOM 2490 C CA . SER A 1 312 ? -24.305 8.221 13.045 1.00 57.09 312 SER A CA 1
ATOM 2491 C C . SER A 1 312 ? -23.374 9.413 13.251 1.00 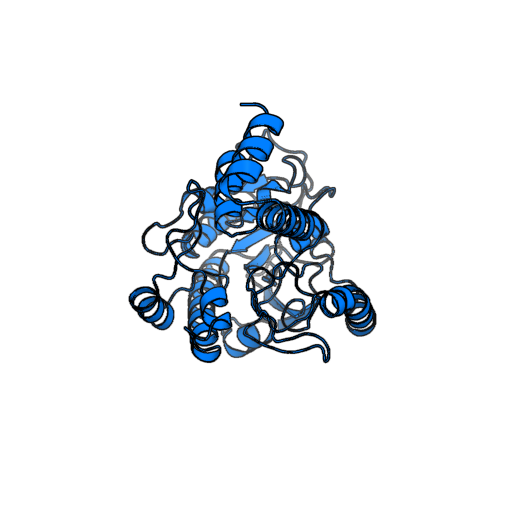57.09 312 SER A C 1
ATOM 2493 O O . SER A 1 312 ? -23.299 9.947 14.357 1.00 57.09 312 SER A O 1
ATOM 2495 N N . ARG A 1 313 ? -22.699 9.825 12.177 1.00 57.31 313 ARG A N 1
ATOM 2496 C CA . ARG A 1 313 ? -21.737 10.932 12.109 1.00 57.31 313 ARG A CA 1
ATOM 2497 C C . ARG A 1 313 ? -22.079 12.114 13.035 1.00 57.31 313 ARG A C 1
ATOM 2499 O O . ARG A 1 313 ? -23.112 12.758 12.869 1.00 57.31 313 ARG A O 1
ATOM 2506 N N . THR A 1 314 ? -21.169 12.451 13.946 1.00 50.44 314 THR A N 1
ATOM 2507 C CA . THR A 1 314 ? -21.041 13.817 14.478 1.00 50.44 314 THR A CA 1
ATOM 2508 C C . THR A 1 314 ? -20.538 14.718 13.353 1.00 50.44 314 THR A C 1
ATOM 2510 O O . THR A 1 314 ? -19.637 14.310 12.627 1.00 50.44 314 THR A O 1
ATOM 2513 N N . GLU A 1 315 ? -21.159 15.887 13.168 1.00 45.78 315 GLU A N 1
ATOM 2514 C CA . GLU A 1 315 ? -20.917 16.842 12.072 1.00 45.78 315 GLU A CA 1
ATOM 2515 C C . GLU A 1 315 ? -19.468 16.848 11.549 1.00 45.78 315 GLU A C 1
ATOM 2517 O O . GLU A 1 315 ? -18.514 16.950 12.315 1.00 45.78 315 GLU A O 1
ATOM 2522 N N . ALA A 1 316 ? -19.334 16.715 10.225 1.00 45.47 316 ALA A N 1
ATOM 2523 C CA . ALA A 1 316 ? -18.084 16.595 9.483 1.00 45.47 316 ALA A CA 1
ATOM 2524 C C . ALA A 1 316 ? -16.944 17.484 10.015 1.00 45.47 316 ALA A C 1
ATOM 2526 O O . ALA A 1 316 ? -16.951 18.699 9.815 1.00 45.47 316 ALA A O 1
ATOM 2527 N N . THR A 1 317 ? -15.908 16.876 10.591 1.00 47.28 317 THR A N 1
ATOM 2528 C CA . THR A 1 317 ? -14.593 17.508 10.678 1.00 47.28 317 THR A CA 1
ATOM 2529 C C . THR A 1 317 ? -13.977 17.493 9.281 1.00 47.28 317 THR A C 1
ATOM 2531 O O . THR A 1 317 ? -13.436 16.485 8.858 1.00 47.28 317 THR A O 1
ATOM 2534 N N . SER A 1 318 ? -14.130 18.606 8.553 1.00 51.38 318 SER A N 1
ATOM 2535 C CA . SER A 1 318 ? -13.629 18.885 7.190 1.00 51.38 318 SER A CA 1
ATOM 2536 C C . SER A 1 318 ? -14.165 18.002 6.049 1.00 51.38 318 SER A C 1
ATOM 2538 O O . SER A 1 318 ? -14.157 16.778 6.094 1.00 51.38 318 SER A O 1
ATOM 2540 N N . ALA A 1 319 ? -14.643 18.641 4.978 1.00 57.91 319 ALA A N 1
ATOM 2541 C CA . ALA A 1 319 ? -14.879 17.957 3.709 1.00 57.91 319 ALA A CA 1
ATOM 2542 C C . ALA A 1 319 ? -13.529 17.568 3.088 1.00 57.91 319 ALA A C 1
ATOM 2544 O O . ALA A 1 319 ? -12.589 18.357 3.171 1.00 57.91 319 ALA A O 1
ATOM 2545 N N . ILE A 1 320 ? -13.445 16.397 2.446 1.00 65.00 320 ILE A N 1
ATOM 2546 C CA . ILE A 1 320 ? -12.256 16.001 1.679 1.00 65.00 320 ILE A CA 1
ATOM 2547 C C . ILE A 1 320 ? -12.007 17.066 0.600 1.00 65.00 320 ILE A C 1
ATOM 2549 O O . ILE A 1 320 ? -12.850 17.257 -0.283 1.00 65.00 320 ILE A O 1
ATOM 2553 N N . ASP A 1 321 ? -10.871 17.767 0.658 1.00 66.06 321 ASP A N 1
ATOM 2554 C CA . ASP A 1 321 ? -10.486 18.701 -0.402 1.00 66.06 321 ASP A CA 1
ATOM 2555 C C . ASP A 1 321 ? -10.038 17.910 -1.633 1.00 66.06 321 ASP A C 1
ATOM 2557 O O . ASP A 1 321 ? -8.913 17.435 -1.750 1.00 66.06 321 ASP A O 1
ATOM 2561 N N . THR A 1 322 ? -10.963 17.731 -2.570 1.00 67.62 322 THR A N 1
ATOM 2562 C CA . THR A 1 322 ? -10.709 16.961 -3.792 1.00 67.62 322 THR A CA 1
ATOM 2563 C C . THR A 1 322 ? -9.755 17.644 -4.776 1.00 67.62 322 THR A C 1
ATOM 2565 O O . THR A 1 322 ? -9.279 16.975 -5.692 1.00 67.62 322 THR A O 1
ATOM 2568 N N . SER A 1 323 ? -9.486 18.948 -4.631 1.00 66.88 323 SER A N 1
ATOM 2569 C CA . SER A 1 323 ? -8.723 19.708 -5.626 1.00 66.88 323 SER A CA 1
ATOM 2570 C C . SER A 1 323 ? -7.232 19.356 -5.609 1.00 66.88 323 SER A C 1
ATOM 2572 O O . SER A 1 323 ? -6.683 19.031 -6.662 1.00 66.88 323 SER A O 1
ATOM 2574 N N . GLU A 1 324 ? -6.620 19.288 -4.424 1.00 66.06 324 GLU A N 1
ATOM 2575 C CA . GLU A 1 324 ? -5.225 18.855 -4.234 1.00 66.06 324 GLU A CA 1
ATOM 2576 C C . GLU A 1 324 ? -5.038 17.382 -4.663 1.00 66.06 324 GLU A C 1
ATOM 2578 O O . GLU A 1 324 ? -4.080 17.006 -5.342 1.00 66.06 324 GLU A O 1
ATOM 2583 N N . LEU A 1 325 ? -6.032 16.530 -4.385 1.00 76.56 325 LEU A N 1
ATOM 2584 C CA . LEU A 1 325 ? -5.986 15.105 -4.740 1.00 76.56 325 LEU A CA 1
ATOM 2585 C C . LEU A 1 325 ? -6.005 14.864 -6.258 1.00 76.56 325 LEU A C 1
ATOM 2587 O O . LEU A 1 325 ? -5.409 13.902 -6.753 1.00 76.56 325 LEU A O 1
ATOM 2591 N N . GLU A 1 326 ? -6.705 15.707 -7.024 1.00 69.81 326 GLU A N 1
ATOM 2592 C CA . GLU A 1 326 ? -6.753 15.588 -8.484 1.00 69.81 326 GLU A CA 1
ATOM 2593 C C . GLU A 1 326 ? -5.418 15.913 -9.153 1.00 69.81 326 GLU A C 1
ATOM 2595 O O . GLU A 1 326 ? -5.066 15.260 -10.144 1.00 69.81 326 GLU A O 1
ATOM 2600 N N . GLU A 1 327 ? -4.697 16.912 -8.648 1.00 67.75 327 GLU A N 1
ATOM 2601 C CA . GLU A 1 327 ? -3.392 17.297 -9.184 1.00 67.75 327 GLU A CA 1
ATOM 2602 C C . GLU A 1 327 ? -2.340 16.241 -8.840 1.00 67.75 327 GLU A C 1
ATOM 2604 O O . GLU A 1 327 ? -1.628 15.780 -9.738 1.00 67.75 327 GLU A O 1
ATOM 2609 N N . GLN A 1 328 ? -2.350 15.733 -7.604 1.00 69.56 328 GLN A N 1
ATOM 2610 C CA . GLN A 1 328 ? -1.457 14.655 -7.182 1.00 69.56 328 GLN A CA 1
ATOM 2611 C C . GLN A 1 328 ? -1.616 13.392 -8.039 1.00 69.56 328 GLN A C 1
ATOM 2613 O O . GLN A 1 328 ? -0.635 12.811 -8.498 1.00 69.56 328 GLN A O 1
ATOM 2618 N N . LEU A 1 329 ? -2.853 12.971 -8.320 1.00 73.00 329 LEU A N 1
ATOM 2619 C CA . LEU A 1 329 ? -3.110 11.789 -9.151 1.00 73.00 329 LEU A CA 1
ATOM 2620 C C . LEU A 1 329 ? -2.752 11.991 -10.624 1.00 73.00 329 LEU A C 1
ATOM 2622 O O . LEU A 1 329 ? -2.398 11.026 -11.304 1.00 73.00 329 LEU A O 1
ATOM 2626 N N . GLU A 1 330 ? -2.860 13.216 -11.140 1.00 67.50 330 GLU A N 1
ATOM 2627 C CA . GLU A 1 330 ? -2.348 13.548 -12.471 1.00 67.50 330 GLU A CA 1
ATOM 2628 C C . GLU A 1 330 ? -0.828 13.383 -12.513 1.00 67.50 330 GLU A C 1
ATOM 2630 O O . GLU A 1 330 ? -0.312 12.740 -13.430 1.00 67.50 330 GLU A O 1
ATOM 2635 N N . ALA A 1 331 ? -0.128 13.879 -11.493 1.00 60.72 331 ALA A N 1
ATOM 2636 C CA . ALA A 1 331 ? 1.318 13.752 -11.379 1.00 60.72 331 ALA A CA 1
ATOM 2637 C C . ALA A 1 331 ? 1.796 12.311 -11.122 1.00 60.72 331 ALA A C 1
ATOM 2639 O O . ALA A 1 331 ? 2.866 11.956 -11.615 1.00 60.72 331 ALA A O 1
ATOM 2640 N N . LEU A 1 332 ? 0.999 11.466 -10.455 1.00 67.88 332 LEU A N 1
ATOM 2641 C CA . LEU A 1 332 ? 1.252 10.019 -10.331 1.00 67.88 332 LEU A CA 1
ATOM 2642 C C . LEU A 1 332 ? 0.995 9.245 -11.639 1.00 67.88 332 LEU A C 1
ATOM 2644 O O . LEU A 1 332 ? 1.296 8.059 -11.735 1.00 67.88 332 LEU A O 1
ATOM 2648 N N . GLY A 1 333 ? 0.450 9.896 -12.673 1.00 58.91 333 GLY A N 1
ATOM 2649 C CA . GLY A 1 333 ? 0.167 9.263 -13.963 1.00 58.91 333 GLY A CA 1
ATOM 2650 C C . GLY A 1 333 ? -1.165 8.507 -14.016 1.00 58.91 333 GLY A C 1
ATOM 2651 O O . GLY A 1 333 ? -1.416 7.757 -14.962 1.00 58.91 333 GLY A O 1
ATOM 2652 N N . TYR A 1 334 ? -2.061 8.727 -13.049 1.00 65.38 334 TYR A N 1
ATOM 2653 C CA . TYR A 1 334 ? -3.345 8.025 -12.938 1.00 65.38 334 TYR A CA 1
ATOM 2654 C C . TYR A 1 334 ? -4.525 8.731 -13.629 1.00 65.38 334 TYR A C 1
ATOM 2656 O O . TYR A 1 334 ? -5.666 8.251 -13.558 1.00 65.38 334 TYR A O 1
ATOM 2664 N N . LYS A 1 335 ? -4.275 9.832 -14.351 1.00 58.53 335 LYS A N 1
ATOM 2665 C CA . LYS A 1 335 ? -5.281 10.570 -15.136 1.00 58.53 335 LYS A CA 1
ATOM 2666 C C . LYS A 1 335 ? -5.205 10.181 -16.620 1.00 58.53 335 LYS A C 1
ATOM 2668 O O . LYS A 1 335 ? -4.139 10.243 -17.227 1.00 58.53 335 LYS A O 1
ATOM 2673 N N . ASN A 1 336 ? -6.339 9.763 -17.198 1.00 40.25 336 ASN A N 1
ATOM 2674 C CA . ASN A 1 336 ? -6.502 9.566 -18.650 1.00 40.25 336 ASN A CA 1
ATOM 2675 C C . ASN A 1 336 ? -7.201 10.774 -19.272 1.00 40.25 336 ASN A C 1
ATOM 2677 O O . ASN A 1 336 ? -8.235 11.185 -18.699 1.00 40.25 336 ASN A O 1
#

Solvent-accessible surface area (backbone atoms only — not comparable to full-atom values): 17791 Å² total; per-residue (Å²): 130,61,70,66,60,54,52,54,50,46,38,75,75,60,33,66,68,54,50,50,51,51,51,50,51,50,52,49,60,74,76,41,90,66,56,78,40,66,49,87,74,44,57,70,80,46,60,62,48,34,58,62,46,32,52,53,44,30,75,75,68,46,80,40,55,62,69,84,83,50,95,59,37,30,41,38,28,24,27,39,31,29,29,68,64,46,67,74,66,62,81,78,79,57,54,75,51,68,46,37,31,62,8,40,31,62,60,46,22,44,57,69,66,47,48,95,46,84,38,39,35,28,33,42,34,34,48,52,57,62,55,72,70,50,62,95,76,24,41,45,44,68,47,50,66,31,49,78,56,52,34,83,85,72,26,40,58,52,55,60,49,46,35,51,56,45,54,52,47,52,70,75,40,60,38,38,29,38,39,37,34,40,54,41,32,30,84,45,47,38,50,77,57,24,52,56,47,27,76,74,61,43,49,29,19,41,43,49,87,27,74,50,34,89,28,43,51,66,53,48,36,33,60,73,61,79,36,53,50,65,59,54,51,49,11,31,50,42,18,39,54,55,41,50,54,33,47,52,54,41,56,74,77,51,68,13,40,33,33,43,32,27,40,10,7,48,36,68,49,54,57,94,43,93,74,46,42,58,38,44,50,30,58,86,54,58,65,42,65,51,20,18,33,10,35,37,29,42,32,82,25,80,94,56,69,64,64,70,47,79,52,83,69,72,80,80,79,67,79,84,70,54,69,44,34,54,26,19,38,37,20,67,64,75,62,133

Organism: NCBI:txid88724